Protein AF-A0A3M5FJR6-F1 (afdb_monomer)

Nearest PDB structures (foldseek):
  8gym-assembly1_j1  TM=4.434E-01  e=1.690E+00  Tetrahymena thermophila SB210
  8rst-assembly1_A-2  TM=2.146E-01  e=9.200E+00  Bacillus phage phi3T

InterPro domains:
  IPR036869 Chaperone J-domain superfamily [SSF46565] (1-47)

Secondary structure (DSSP, 8-state):
--HHHHHT-SSS--HHHHHHHHHHHHHHS-TTT-HHHHHHHHHHHHHHHHHHHHHTT------------------------HHHHHHHHHHHHHTT--TTTHHHHHHHHHHTT-HHHHHHHHHHHTTS--HHHHHHHHHHHHHHTTTSTT--TTS-HHHHHHHHHHHHHHHHHHHHHHHHTT-HHHHHHHHHHHHHHHTT-

Mean predicted aligned error: 18.18 Å

Organism: Pseudomonas savastanoi (NCBI:txid29438)

Solvent-accessible surface area (backbone atoms only — not comparable to full-atom values): 11898 Å² total; per-residue (Å²): 134,58,37,43,66,76,61,73,44,97,58,102,53,57,65,68,57,52,54,53,39,49,57,55,50,50,72,72,51,47,67,90,80,39,58,70,60,44,50,54,53,50,56,23,49,53,52,46,48,52,53,39,52,51,70,76,57,76,82,84,84,86,82,89,82,87,91,78,94,68,89,74,73,90,74,90,75,82,81,69,46,76,66,50,52,28,38,54,53,19,52,61,62,51,66,85,65,44,62,86,50,42,68,62,47,49,53,52,25,52,76,69,72,17,44,70,41,31,52,54,51,49,46,59,57,40,56,51,95,45,76,78,40,46,60,30,40,57,52,46,34,66,73,65,32,48,74,45,98,73,39,66,85,87,56,60,65,68,51,53,51,46,34,51,51,51,52,53,51,52,52,51,50,54,40,52,52,25,58,75,66,70,37,66,67,63,31,53,57,50,49,56,51,47,49,55,59,56,74,49,112

pLD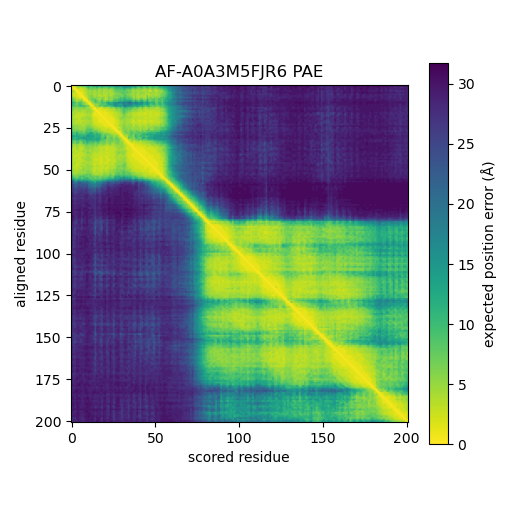DT: mean 74.25, std 13.52, range [34.38, 88.12]

Sequence (201 aa):
MNCWSILGLDAPSDIRSIKRRYAVLLKQNRPDEDPAGFQRLRDAYEQALSWAAETQEEPVEQQGPLLAPTPEMPSPAQSSSASDLQRRRADLLLEGVTAKNLDQRLEHARATQCEQAFEVGMLEYCQADAPDVCELTERAVELFQWLSAWQRIDLSLRATQTVLNNLSRNTEQKLAEALNSSNAESFSSLYTDWEVIRAKQ

Radius of gyration: 26.9 Å; Cα contacts (8 Å, |Δi|>4): 145; chains: 1; bounding box: 58×58×60 Å

Structure (mmCIF, N/CA/C/O backbone):
data_AF-A0A3M5FJR6-F1
#
_entry.id   AF-A0A3M5FJR6-F1
#
loop_
_atom_site.group_PDB
_atom_site.id
_atom_site.type_symbol
_atom_site.label_atom_id
_atom_site.label_alt_id
_atom_site.label_comp_id
_atom_site.label_asym_id
_atom_site.label_entity_id
_atom_site.label_seq_id
_atom_site.pdbx_PDB_ins_code
_atom_site.Cartn_x
_atom_site.Cartn_y
_atom_site.Cartn_z
_atom_site.occupancy
_atom_site.B_iso_or_equiv
_atom_site.auth_seq_id
_atom_site.auth_comp_id
_atom_site.auth_asym_id
_atom_site.auth_atom_id
_atom_site.pdbx_PDB_model_num
ATOM 1 N N . MET A 1 1 ? -36.503 20.639 14.942 1.00 54.19 1 MET A N 1
ATOM 2 C CA . MET A 1 1 ? -36.762 19.495 15.845 1.00 54.19 1 MET A CA 1
ATOM 3 C C . MET A 1 1 ? -35.517 19.309 16.686 1.00 54.19 1 MET A C 1
ATOM 5 O O . MET A 1 1 ? -34.451 19.215 16.097 1.00 54.19 1 MET A O 1
ATOM 9 N N . ASN A 1 2 ? -35.631 19.322 18.014 1.00 69.88 2 ASN A N 1
ATOM 10 C CA . ASN A 1 2 ? -34.469 19.162 18.890 1.00 69.88 2 ASN A CA 1
ATOM 11 C C . ASN A 1 2 ? -34.090 17.682 19.007 1.00 69.88 2 ASN A C 1
ATOM 13 O O . ASN A 1 2 ? -34.966 16.828 19.162 1.00 69.88 2 ASN A O 1
ATOM 17 N N . CYS A 1 3 ? -32.789 17.390 18.963 1.00 70.19 3 CYS A N 1
ATOM 18 C CA . CYS A 1 3 ? -32.213 16.053 19.138 1.00 70.19 3 CYS A CA 1
ATOM 19 C C . CYS A 1 3 ? -32.726 15.350 20.414 1.00 70.19 3 CYS A C 1
ATOM 21 O O . CYS A 1 3 ? -33.020 14.155 20.399 1.00 70.19 3 CYS A O 1
ATOM 23 N N . TRP A 1 4 ? -32.969 16.115 21.482 1.00 76.62 4 TRP A N 1
ATOM 24 C CA . TRP A 1 4 ? -33.555 15.645 22.741 1.00 76.62 4 TRP A CA 1
ATOM 25 C C . TRP A 1 4 ? -34.983 15.110 22.591 1.00 76.62 4 TRP A C 1
ATOM 27 O O . TRP A 1 4 ? -35.306 14.059 23.139 1.00 76.62 4 TRP A O 1
ATOM 37 N N . SER A 1 5 ? -35.821 15.769 21.786 1.00 77.88 5 SER A N 1
ATOM 38 C CA . SER A 1 5 ? -37.199 15.326 21.539 1.00 77.88 5 SER A CA 1
ATOM 39 C C . SER A 1 5 ? -37.244 14.018 20.746 1.00 77.88 5 SER A C 1
ATOM 41 O O . SER A 1 5 ? -38.115 13.191 20.993 1.00 77.88 5 SER A O 1
ATOM 43 N N . ILE A 1 6 ? -36.283 13.801 19.840 1.00 77.88 6 ILE A N 1
ATOM 44 C CA . ILE A 1 6 ? -36.162 12.560 19.053 1.00 77.88 6 ILE A CA 1
ATOM 45 C C . ILE A 1 6 ? -35.703 11.394 19.943 1.00 77.88 6 ILE A C 1
ATOM 47 O O . ILE A 1 6 ? -36.192 10.275 19.808 1.00 77.88 6 ILE A O 1
ATOM 51 N N . LEU A 1 7 ? -34.809 11.657 20.900 1.00 77.69 7 LEU A N 1
ATOM 52 C CA . LEU A 1 7 ? -34.342 10.669 21.880 1.00 77.69 7 LEU A CA 1
ATOM 53 C C . LEU A 1 7 ? -35.306 10.474 23.071 1.00 77.69 7 LEU A C 1
ATOM 55 O O . LEU A 1 7 ? -35.081 9.596 23.910 1.00 77.69 7 LEU A O 1
ATOM 59 N N . GLY A 1 8 ? -36.371 11.281 23.164 1.00 73.25 8 GLY A N 1
ATOM 60 C CA . GLY A 1 8 ? -37.322 11.274 24.279 1.00 73.25 8 GLY A CA 1
ATOM 61 C C . GLY A 1 8 ? -36.680 11.665 25.615 1.00 73.25 8 GLY A C 1
ATOM 62 O O . GLY A 1 8 ? -36.932 11.017 26.636 1.00 73.25 8 GLY A O 1
ATOM 63 N N . LEU A 1 9 ? -35.789 12.654 25.595 1.00 77.06 9 LEU A N 1
ATOM 64 C CA . LEU A 1 9 ? -35.079 13.201 26.753 1.00 77.06 9 LEU A CA 1
ATOM 65 C C . LEU A 1 9 ? -35.580 14.624 27.053 1.00 77.06 9 LEU A C 1
ATOM 67 O O . LEU A 1 9 ? -35.895 15.369 26.128 1.00 77.06 9 LEU A O 1
ATOM 71 N N . ASP A 1 10 ? -35.659 14.982 28.338 1.00 62.84 10 ASP A N 1
ATOM 72 C CA . ASP A 1 10 ? -36.346 16.202 28.817 1.00 62.84 10 ASP A CA 1
ATOM 73 C C . ASP A 1 10 ? -35.426 17.440 28.947 1.00 62.84 10 ASP A C 1
ATOM 75 O O . ASP A 1 10 ? -35.879 18.542 29.221 1.00 62.84 10 ASP A O 1
ATOM 79 N N . ALA A 1 11 ? -34.114 17.291 28.756 1.00 64.69 11 ALA A N 1
ATOM 80 C CA . ALA A 1 11 ? -33.114 18.355 28.936 1.00 64.69 11 ALA A CA 1
ATOM 81 C C . ALA A 1 11 ? -31.720 17.842 28.522 1.00 64.69 11 ALA A C 1
ATOM 83 O O . ALA A 1 11 ? -31.589 16.619 28.345 1.00 64.69 11 ALA A O 1
ATOM 84 N N . PRO A 1 12 ? -30.680 18.707 28.401 1.00 63.16 12 PRO A N 1
ATOM 85 C CA . PRO A 1 12 ? -29.298 18.255 28.233 1.00 63.16 12 PRO A CA 1
ATOM 86 C C . PRO A 1 12 ? -28.963 17.204 29.292 1.00 63.16 12 PRO A C 1
ATOM 88 O O . PRO A 1 12 ? -28.903 17.481 30.486 1.00 63.16 12 PRO A O 1
ATOM 91 N N . SER A 1 13 ? -28.852 15.961 28.836 1.00 68.25 13 SER A N 1
ATOM 92 C CA . SER A 1 13 ? -28.681 14.782 29.678 1.00 68.25 13 SER A CA 1
ATOM 93 C C . SER A 1 13 ? -27.292 14.202 29.455 1.00 68.25 13 SER A C 1
ATOM 95 O O . SER A 1 13 ? -26.792 14.217 28.333 1.00 68.25 13 SER A O 1
ATOM 97 N N . ASP A 1 14 ? -26.708 13.612 30.496 1.00 75.81 14 ASP A N 1
ATOM 98 C CA . ASP A 1 14 ? -25.381 12.999 30.419 1.00 75.81 14 ASP A CA 1
ATOM 99 C C . ASP A 1 14 ? -25.253 11.963 29.290 1.00 75.81 14 ASP A C 1
ATOM 101 O O . ASP A 1 14 ? -26.189 11.217 28.973 1.00 75.81 14 ASP A O 1
ATOM 105 N N . ILE A 1 15 ? -24.028 11.810 28.776 1.00 79.31 15 ILE A N 1
ATOM 106 C CA . ILE A 1 15 ? -23.634 10.841 27.736 1.00 79.31 15 ILE A CA 1
ATOM 107 C C . ILE A 1 15 ? -24.182 9.427 28.017 1.00 79.31 15 ILE A C 1
ATOM 109 O O . ILE A 1 15 ? -24.621 8.713 27.109 1.00 79.31 15 ILE A O 1
ATOM 113 N N . ARG A 1 16 ? -24.206 9.003 29.289 1.00 79.12 16 ARG A N 1
ATOM 114 C CA . ARG A 1 16 ? -24.744 7.691 29.695 1.00 79.12 16 ARG A CA 1
ATOM 115 C C . ARG A 1 16 ? -26.247 7.561 29.424 1.00 79.12 16 ARG A C 1
ATOM 117 O O . ARG A 1 16 ? -26.690 6.505 28.968 1.00 79.12 16 ARG A O 1
ATOM 124 N N . SER A 1 17 ? -27.016 8.615 29.678 1.00 81.56 17 SER A N 1
ATOM 125 C CA . SER A 1 17 ? -28.465 8.660 29.456 1.00 81.56 17 SER A CA 1
ATOM 126 C C . SER A 1 17 ? -28.79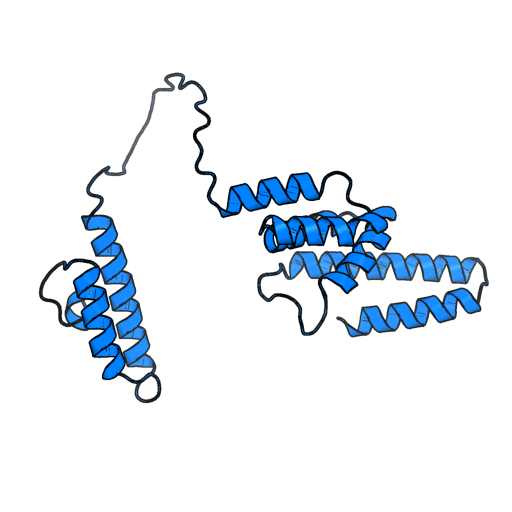7 8.642 27.964 1.00 81.56 17 SER A C 1
ATOM 128 O O . SER A 1 17 ? -29.683 7.892 27.546 1.00 81.56 17 SER A O 1
ATOM 130 N N . ILE A 1 18 ? -28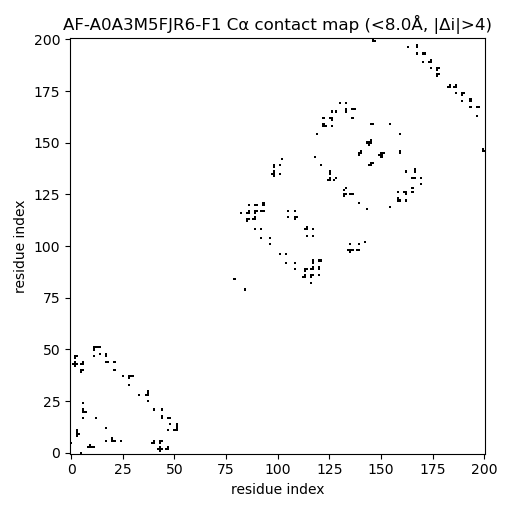.013 9.363 27.154 1.00 83.62 18 ILE A N 1
ATOM 131 C CA . ILE A 1 18 ? -28.116 9.374 25.686 1.00 83.62 18 ILE A CA 1
ATOM 132 C C . ILE A 1 18 ? -27.903 7.960 25.118 1.00 83.62 18 ILE A C 1
ATOM 134 O O . ILE A 1 18 ? -28.761 7.437 24.404 1.00 83.62 18 ILE A O 1
ATOM 138 N N . LYS A 1 19 ? -26.810 7.280 25.499 1.00 83.12 19 LYS A N 1
ATOM 139 C CA . LYS A 1 19 ? -26.508 5.906 25.041 1.00 83.12 19 LYS A CA 1
ATOM 140 C C . LYS A 1 19 ? -27.576 4.896 25.452 1.00 83.12 19 LYS A C 1
ATOM 142 O O . LYS A 1 19 ? -27.939 4.019 24.669 1.00 83.12 19 LYS A O 1
ATOM 147 N N . ARG A 1 20 ? -28.094 5.015 26.678 1.00 83.75 20 ARG A N 1
ATOM 148 C CA . ARG A 1 20 ? -29.139 4.122 27.189 1.00 83.75 20 ARG A CA 1
ATOM 149 C C . ARG A 1 20 ? -30.445 4.287 26.413 1.00 83.75 20 ARG A C 1
ATOM 151 O O . ARG A 1 20 ? -31.058 3.282 26.064 1.00 83.75 20 ARG A O 1
ATOM 158 N N . ARG A 1 21 ? -30.857 5.526 26.122 1.00 83.81 21 ARG A N 1
ATOM 159 C CA . ARG A 1 21 ? -32.055 5.802 25.315 1.00 83.81 21 ARG A CA 1
ATOM 160 C C . ARG A 1 21 ? -31.907 5.317 23.881 1.00 83.81 21 ARG A C 1
ATOM 162 O O . ARG A 1 21 ? -32.805 4.634 23.397 1.00 83.81 21 ARG A O 1
ATOM 169 N N . TYR A 1 22 ? -30.763 5.579 23.252 1.00 83.00 22 TYR A N 1
ATOM 170 C CA . TYR A 1 22 ? -30.474 5.110 21.899 1.00 83.00 22 TYR A CA 1
ATOM 171 C C . TYR A 1 22 ? -30.591 3.583 21.782 1.00 83.00 22 TYR A C 1
ATOM 173 O O . TYR A 1 22 ? -31.277 3.086 20.896 1.00 83.00 22 TYR A O 1
ATOM 181 N N . ALA A 1 23 ? -30.037 2.823 22.734 1.00 82.81 23 ALA A N 1
ATOM 182 C CA . ALA A 1 23 ? -30.144 1.361 22.736 1.00 82.81 23 ALA A CA 1
ATOM 183 C C . ALA A 1 23 ? -31.588 0.842 22.904 1.00 82.81 23 ALA A C 1
ATOM 185 O O . ALA A 1 23 ? -31.923 -0.225 22.392 1.00 82.81 23 ALA A O 1
ATOM 186 N N . VAL A 1 24 ? -32.447 1.573 23.623 1.00 81.75 24 VAL A N 1
ATOM 187 C CA . VAL A 1 24 ? -33.875 1.234 23.756 1.00 81.75 24 VAL A CA 1
ATOM 188 C C . VAL A 1 24 ? -34.622 1.528 22.454 1.00 81.75 24 VAL A C 1
ATOM 190 O O . VAL A 1 24 ? -35.385 0.682 21.994 1.00 81.75 24 VAL A O 1
ATOM 193 N N . LEU A 1 25 ? -34.360 2.681 21.835 1.00 77.69 25 LEU A N 1
ATOM 194 C CA . LEU A 1 25 ? -34.971 3.088 20.566 1.00 77.69 25 LEU A CA 1
ATOM 195 C C . LEU A 1 25 ? -34.525 2.201 19.399 1.00 77.69 25 LEU A C 1
ATOM 197 O O . LEU A 1 25 ? -35.346 1.869 18.554 1.00 77.69 25 LEU A O 1
ATOM 201 N N . LEU A 1 26 ? -33.276 1.730 19.400 1.00 79.56 26 LEU A N 1
ATOM 202 C CA . LEU A 1 26 ? -32.731 0.806 18.400 1.00 79.56 26 LEU A CA 1
ATOM 203 C C . LEU A 1 26 ? -33.339 -0.603 18.495 1.00 79.56 26 LEU A C 1
ATOM 205 O O . LEU A 1 26 ? -33.438 -1.309 17.498 1.00 79.56 26 LEU A O 1
ATOM 209 N N . LYS A 1 27 ? -33.794 -1.020 19.685 1.00 75.06 27 LYS A N 1
ATOM 210 C CA . LYS A 1 27 ? -34.560 -2.270 19.842 1.00 75.06 27 LYS A CA 1
ATOM 211 C C . LYS A 1 27 ? -35.988 -2.161 19.306 1.00 75.06 27 LYS A C 1
ATOM 213 O O . LYS A 1 27 ? -36.576 -3.189 18.989 1.00 75.06 27 LYS A O 1
ATOM 218 N N . GLN A 1 28 ? -36.537 -0.949 19.249 1.00 69.00 28 GLN A N 1
ATOM 219 C CA . GLN A 1 28 ? -37.887 -0.682 18.747 1.00 69.00 28 GLN A CA 1
ATOM 220 C C . GLN A 1 28 ? -37.893 -0.345 17.253 1.00 69.00 28 GLN A C 1
ATOM 222 O O . GLN A 1 28 ? -38.795 -0.771 16.549 1.00 69.00 28 GLN A O 1
ATOM 227 N N . ASN A 1 29 ? -36.881 0.374 16.764 1.00 61.41 29 ASN A N 1
ATOM 228 C CA . ASN A 1 29 ? -36.705 0.711 15.355 1.00 61.41 29 ASN A CA 1
ATOM 229 C C . ASN A 1 29 ? -35.653 -0.215 14.750 1.00 61.41 29 ASN A C 1
ATOM 231 O O . ASN A 1 29 ? -34.454 0.078 14.778 1.00 61.41 29 ASN A O 1
ATOM 235 N N . ARG A 1 30 ? -36.109 -1.357 14.224 1.00 63.81 30 ARG A N 1
ATOM 236 C CA . ARG A 1 30 ? -35.259 -2.227 13.412 1.00 63.81 30 ARG A CA 1
ATOM 237 C C . ARG A 1 30 ? -34.956 -1.525 12.080 1.00 63.81 30 ARG A C 1
ATOM 239 O O . ARG A 1 30 ? -35.882 -1.010 11.455 1.00 63.81 30 ARG A O 1
ATOM 246 N N . PRO A 1 31 ? -33.698 -1.541 11.609 1.00 60.06 31 PRO A N 1
ATOM 247 C CA . PRO A 1 31 ? -33.311 -0.906 10.347 1.00 60.06 31 PRO A CA 1
ATOM 248 C C . PRO A 1 31 ? -34.006 -1.511 9.111 1.00 60.06 31 PRO A C 1
ATOM 250 O O . PRO A 1 31 ? -33.986 -0.890 8.055 1.00 60.06 31 PRO A O 1
ATOM 253 N N . ASP A 1 32 ? -34.641 -2.682 9.249 1.00 61.12 32 ASP A N 1
ATOM 254 C CA . ASP A 1 32 ? -35.433 -3.336 8.199 1.00 61.12 32 ASP A CA 1
ATOM 255 C C . ASP A 1 32 ? -36.838 -2.731 7.999 1.00 61.12 32 ASP A C 1
ATOM 257 O O . ASP A 1 32 ? -37.416 -2.904 6.929 1.00 61.12 32 ASP A O 1
ATOM 261 N N . GLU A 1 33 ? -37.411 -2.046 8.999 1.00 65.56 33 GLU A N 1
ATOM 262 C CA . GLU A 1 33 ? -38.797 -1.541 8.931 1.00 65.56 33 GLU A CA 1
ATOM 263 C C . GLU A 1 33 ? -38.892 -0.059 8.533 1.00 65.56 33 GLU A C 1
ATOM 265 O O . GLU A 1 33 ? -39.811 0.314 7.807 1.00 65.56 33 GLU A O 1
ATOM 270 N N . ASP A 1 34 ? -37.946 0.786 8.961 1.00 69.81 34 ASP A N 1
ATOM 271 C CA . ASP A 1 34 ? -37.905 2.204 8.570 1.00 69.81 34 ASP A CA 1
ATOM 272 C C . ASP A 1 34 ? -36.461 2.747 8.499 1.00 69.81 34 ASP A C 1
ATOM 274 O O . ASP A 1 34 ? -35.923 3.276 9.483 1.00 69.81 34 ASP A O 1
ATOM 278 N N . PRO A 1 35 ? -35.816 2.663 7.320 1.00 72.12 35 PRO A N 1
ATOM 279 C CA . PRO A 1 35 ? -34.473 3.200 7.105 1.00 72.12 35 PRO A CA 1
ATOM 280 C C . PRO A 1 35 ? -34.382 4.716 7.340 1.00 72.12 35 PRO A C 1
ATOM 282 O O . PRO A 1 35 ? -33.363 5.215 7.823 1.00 72.12 35 PRO A O 1
ATOM 285 N N . ALA A 1 36 ? -35.447 5.465 7.030 1.00 76.50 36 ALA A N 1
ATOM 286 C CA . ALA A 1 36 ? -35.473 6.917 7.192 1.00 76.50 36 ALA A CA 1
ATOM 287 C C . ALA A 1 36 ? -35.634 7.317 8.668 1.00 76.50 36 ALA A C 1
ATOM 289 O O . ALA A 1 36 ? -35.021 8.287 9.122 1.00 76.50 36 ALA A O 1
ATOM 290 N N . GLY A 1 37 ? -36.424 6.559 9.432 1.00 73.56 37 GLY A N 1
ATOM 291 C CA . GLY A 1 37 ? -36.552 6.693 10.884 1.00 73.56 37 GLY A CA 1
ATOM 292 C C . GLY A 1 37 ? -35.246 6.393 11.621 1.00 73.56 37 GLY A C 1
ATOM 293 O O . GLY A 1 37 ? -34.850 7.153 12.509 1.00 73.56 37 GLY A O 1
ATOM 294 N N . PHE A 1 38 ? -34.523 5.351 11.197 1.00 77.12 38 PHE A N 1
ATOM 295 C CA . PHE A 1 38 ? -33.217 4.999 11.759 1.00 77.12 38 PHE A CA 1
ATOM 296 C C . PHE A 1 38 ? -32.165 6.095 11.536 1.00 77.12 38 PHE A C 1
ATOM 298 O O . PHE A 1 38 ? -31.445 6.450 12.471 1.00 77.12 38 PHE A O 1
ATOM 305 N N . GLN A 1 39 ? -32.111 6.683 10.334 1.00 78.25 39 GLN A N 1
ATOM 306 C CA . GLN A 1 39 ? -31.175 7.773 10.049 1.00 78.25 39 GLN A CA 1
ATOM 307 C C . GLN A 1 39 ? -31.434 8.987 10.951 1.00 78.25 39 GLN A C 1
ATOM 309 O O . GLN A 1 39 ? -30.508 9.492 11.579 1.00 78.25 39 GLN A O 1
ATOM 314 N N . ARG A 1 40 ? -32.700 9.395 11.121 1.00 82.19 40 ARG A N 1
ATOM 315 C CA . ARG A 1 40 ? -33.055 10.510 12.021 1.00 82.19 40 ARG A CA 1
ATOM 316 C C . ARG A 1 40 ? -32.679 10.234 13.477 1.00 82.19 40 ARG A C 1
ATOM 318 O O . ARG A 1 40 ? -32.271 11.151 14.188 1.00 82.19 40 ARG A O 1
ATOM 325 N N . LEU A 1 41 ? -32.827 8.988 13.931 1.00 82.69 41 LEU A N 1
ATOM 326 C CA . LEU A 1 41 ? -32.441 8.577 15.282 1.00 82.69 41 LEU A CA 1
ATOM 327 C C . LEU A 1 41 ? -30.922 8.664 15.480 1.00 82.69 41 LEU A C 1
ATOM 329 O O . LEU A 1 41 ? -30.462 9.113 16.532 1.00 82.69 41 LEU A O 1
ATOM 333 N N . ARG A 1 42 ? -30.154 8.247 14.471 1.00 82.62 42 ARG A N 1
ATOM 334 C CA . ARG A 1 42 ? -28.693 8.325 14.476 1.00 82.62 42 ARG A CA 1
ATOM 335 C C . ARG A 1 42 ? -28.204 9.772 14.473 1.00 82.62 42 ARG A C 1
ATOM 337 O O . ARG A 1 42 ? -27.394 10.122 15.326 1.00 82.62 42 ARG A O 1
ATOM 344 N N . ASP A 1 43 ? -28.756 10.615 13.605 1.00 83.19 43 ASP A N 1
ATOM 345 C CA . ASP A 1 43 ? -28.393 12.034 13.530 1.00 83.19 43 ASP A CA 1
ATOM 346 C C . ASP A 1 43 ? -28.673 12.749 14.866 1.00 83.19 43 ASP A C 1
ATOM 348 O O . ASP A 1 43 ? -27.856 13.527 15.358 1.00 83.19 43 ASP A O 1
ATOM 352 N N . ALA A 1 44 ? -29.806 12.443 15.510 1.00 84.69 44 ALA A N 1
ATOM 353 C CA . ALA A 1 44 ? -30.141 12.988 16.825 1.00 84.69 44 ALA A CA 1
ATOM 354 C C . ALA A 1 44 ? -29.197 12.497 17.936 1.00 84.69 44 ALA A C 1
ATOM 356 O O . ALA A 1 44 ? -28.872 13.259 18.847 1.00 84.69 44 ALA A O 1
ATOM 357 N N . TYR A 1 45 ? -28.753 11.239 17.873 1.00 83.06 45 TYR A N 1
ATOM 358 C CA . TYR A 1 45 ? -27.784 10.670 18.810 1.00 83.06 45 TYR A CA 1
ATOM 359 C C . TYR A 1 45 ? -26.415 11.351 18.704 1.00 83.06 45 TYR A C 1
ATOM 361 O O . TYR A 1 45 ? -25.841 11.724 19.727 1.00 83.06 45 TYR A O 1
ATOM 369 N N . GLU A 1 46 ? -25.921 11.550 17.481 1.00 85.25 46 GLU A N 1
ATOM 370 C CA . GLU A 1 46 ? -24.641 12.217 17.225 1.00 85.25 46 GLU A CA 1
ATOM 371 C C . GLU A 1 46 ? -24.677 13.683 17.686 1.00 85.25 46 GLU A C 1
ATOM 373 O O . GLU A 1 46 ? -23.775 14.122 18.399 1.00 85.25 46 GLU A O 1
ATOM 378 N N . GLN A 1 47 ? -25.769 14.405 17.407 1.00 83.12 47 GLN A N 1
ATOM 379 C CA . GLN A 1 47 ? -25.969 15.767 17.916 1.00 83.12 47 GLN A CA 1
ATOM 380 C C . GLN A 1 47 ? -26.043 15.815 19.449 1.00 83.12 47 GLN A C 1
ATOM 382 O O . GLN A 1 47 ? -25.453 16.686 20.073 1.00 83.12 47 GLN A O 1
ATOM 387 N N . ALA A 1 48 ? -26.743 14.885 20.101 1.00 84.06 48 ALA A N 1
ATOM 388 C CA . ALA A 1 48 ? -26.810 14.882 21.563 1.00 84.06 48 ALA A CA 1
ATOM 389 C C . ALA A 1 48 ? -25.436 14.609 22.205 1.00 84.06 48 ALA A C 1
ATOM 391 O O . ALA A 1 48 ? -25.126 15.175 23.253 1.00 84.06 48 ALA A O 1
ATOM 392 N N . LEU A 1 49 ? -24.601 13.770 21.578 1.00 82.69 49 LEU A N 1
ATOM 393 C CA . LEU A 1 49 ? -23.229 13.533 22.030 1.00 82.69 49 LEU A CA 1
ATOM 394 C C . LEU A 1 49 ? -22.339 14.765 21.883 1.00 82.69 49 LEU A C 1
ATOM 396 O O . LEU A 1 49 ? -21.571 15.035 22.803 1.00 82.69 49 LEU A O 1
ATOM 400 N N . SER A 1 50 ? -22.441 15.499 20.770 1.00 79.69 50 SER A N 1
ATOM 401 C CA . SER A 1 50 ? -21.639 16.711 20.572 1.00 79.69 50 SER A CA 1
ATOM 402 C C . SER A 1 50 ? -21.985 17.770 21.617 1.00 79.69 50 SER A C 1
ATOM 404 O O . SER A 1 50 ? -21.094 18.288 22.277 1.00 79.69 50 SER A O 1
ATOM 406 N N . TRP A 1 51 ? -23.278 17.993 21.865 1.00 78.50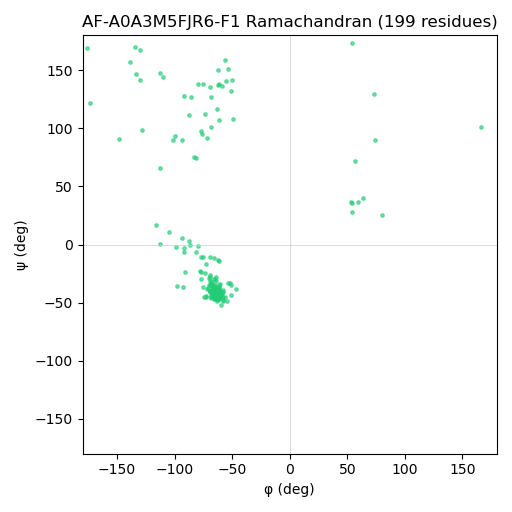 51 TRP A N 1
ATOM 407 C CA . TRP A 1 51 ? -23.748 18.923 22.894 1.00 78.50 51 TRP A CA 1
ATOM 408 C C . TRP A 1 51 ? -23.315 18.510 24.303 1.00 78.50 51 TRP A C 1
ATOM 410 O O . TRP A 1 51 ? -22.931 19.356 25.107 1.00 78.50 51 TRP A O 1
ATOM 420 N N . ALA A 1 52 ? -23.365 17.213 24.622 1.00 77.06 52 ALA A N 1
ATOM 421 C CA . ALA A 1 52 ? -22.921 16.715 25.920 1.00 77.06 52 ALA A CA 1
ATOM 422 C C . ALA A 1 52 ? -21.398 16.831 26.106 1.00 77.06 52 ALA A C 1
ATOM 424 O O . ALA A 1 52 ? -20.958 17.040 27.231 1.00 77.06 52 ALA A O 1
ATOM 425 N N . ALA A 1 53 ? -20.607 16.706 25.034 1.00 73.19 53 ALA A N 1
ATOM 426 C CA . ALA A 1 53 ? -19.166 16.949 25.067 1.00 73.19 53 ALA A CA 1
ATOM 427 C C . ALA A 1 53 ? -18.858 18.438 25.294 1.00 73.19 53 ALA A C 1
ATOM 429 O O . ALA A 1 53 ? -18.083 18.765 26.182 1.00 73.19 53 ALA A O 1
ATOM 430 N N . GLU A 1 54 ? -19.552 19.324 24.580 1.00 69.38 54 GLU A N 1
ATOM 431 C CA . GLU A 1 54 ? -19.386 20.781 24.674 1.00 69.38 54 GLU A CA 1
ATOM 432 C C . GLU A 1 54 ? -19.824 21.324 26.050 1.00 69.38 54 GLU A C 1
ATOM 434 O O . GLU A 1 54 ? -19.122 22.114 26.670 1.00 69.38 54 GLU A O 1
ATOM 439 N N . THR A 1 55 ? -20.909 20.786 26.623 1.00 65.44 55 THR A N 1
ATOM 440 C CA . THR A 1 55 ? -21.370 21.136 27.985 1.00 65.44 55 THR A CA 1
ATOM 441 C C . THR A 1 55 ? -20.419 20.630 29.083 1.00 65.44 55 THR A C 1
ATOM 443 O O . THR A 1 55 ? -20.377 21.194 30.176 1.00 65.44 55 THR A O 1
ATOM 446 N N . GLN A 1 56 ? -19.660 19.555 28.832 1.00 57.03 56 GLN A N 1
ATOM 447 C CA . GLN A 1 56 ? -18.594 19.113 29.742 1.00 57.03 56 GLN A CA 1
ATOM 448 C C . GLN A 1 56 ? -17.330 19.993 29.618 1.00 57.03 56 GLN A C 1
ATOM 450 O O . GLN A 1 56 ? -16.448 19.870 30.467 1.00 57.03 56 GLN A O 1
ATOM 455 N N . GLU A 1 57 ? -17.247 20.868 28.604 1.00 49.22 57 GLU A N 1
ATOM 456 C CA . GLU A 1 57 ? -16.054 21.651 28.239 1.00 49.22 57 GLU A CA 1
ATOM 457 C C . GLU A 1 57 ? -16.154 23.183 28.438 1.00 49.22 57 GLU A C 1
ATOM 459 O O . GLU A 1 57 ? -15.174 23.879 28.187 1.00 49.22 57 GLU A O 1
ATOM 464 N N . GLU A 1 58 ? -17.253 23.758 28.929 1.00 43.56 58 GLU A N 1
ATOM 465 C CA . GLU A 1 58 ? -17.382 25.229 29.066 1.00 43.56 58 GLU A CA 1
ATOM 466 C C . GLU A 1 58 ? -16.255 25.904 29.907 1.00 43.56 58 GLU A C 1
ATOM 468 O O . GLU A 1 58 ? -15.980 25.440 31.021 1.00 43.56 58 GLU A O 1
ATOM 473 N N . PRO A 1 59 ? -15.723 27.102 29.544 1.00 43.09 59 PRO A N 1
ATOM 474 C CA . PRO A 1 59 ? -15.589 27.715 28.213 1.00 43.09 59 PRO A CA 1
ATOM 475 C C . PRO A 1 59 ? -14.182 28.326 27.945 1.00 43.09 59 PRO A C 1
ATOM 477 O O . PRO A 1 59 ? -13.573 28.948 28.818 1.00 43.09 59 PRO A O 1
ATOM 480 N N . VAL A 1 60 ? -13.698 28.298 26.696 1.00 37.81 60 VAL A N 1
ATOM 481 C CA . VAL A 1 60 ? -12.851 29.391 26.166 1.00 37.81 60 VAL A CA 1
ATOM 482 C C . VAL A 1 60 ? -13.453 29.850 24.846 1.00 37.81 60 VAL A C 1
ATOM 484 O O . VAL A 1 60 ? -13.261 29.240 23.795 1.00 37.81 60 VAL A O 1
ATOM 487 N N . GLU A 1 61 ? -14.215 30.938 24.945 1.00 39.12 61 GLU A N 1
ATOM 488 C CA . GLU A 1 61 ? -14.780 31.691 23.832 1.00 39.12 61 GLU A CA 1
ATOM 489 C C . GLU A 1 61 ? -13.717 32.049 22.786 1.00 39.12 61 GLU A C 1
ATOM 491 O O . GLU A 1 61 ? -12.652 32.600 23.070 1.00 39.12 61 GLU A O 1
ATOM 496 N N . GLN A 1 62 ? -14.066 31.790 21.534 1.00 44.38 62 GLN A N 1
ATOM 497 C CA . GLN A 1 62 ? -13.429 32.361 20.361 1.00 44.38 62 GLN A CA 1
ATOM 498 C C . GLN A 1 62 ? -14.090 33.719 20.069 1.00 44.38 62 GLN A C 1
ATOM 500 O O . GLN A 1 62 ? -15.307 33.740 19.911 1.00 44.38 62 GLN A O 1
ATOM 505 N N . GLN A 1 63 ? -13.309 34.812 19.940 1.00 36.19 63 GLN A N 1
ATOM 506 C CA . GLN A 1 63 ? -13.325 35.773 18.801 1.00 36.19 63 GLN A CA 1
ATOM 507 C C . GLN A 1 63 ? -12.568 37.115 19.054 1.00 36.19 63 GLN A C 1
ATOM 509 O O . GLN A 1 63 ? -13.130 38.042 19.616 1.00 36.19 63 GLN A O 1
ATOM 514 N N . GLY A 1 64 ? -11.330 37.207 18.514 1.00 35.91 64 GLY A N 1
ATOM 515 C CA . GLY A 1 64 ? -10.620 38.345 17.845 1.00 35.91 64 GLY A CA 1
ATOM 516 C C . GLY A 1 64 ? -10.451 39.741 18.505 1.00 35.91 64 GLY A C 1
ATOM 517 O O . GLY A 1 64 ? -11.104 40.038 19.494 1.00 35.91 64 GLY A O 1
ATOM 518 N N . PRO A 1 65 ? -9.681 40.700 17.919 1.00 53.62 65 PRO A N 1
ATOM 519 C CA . PRO A 1 65 ? -8.529 40.636 16.998 1.00 53.62 65 PRO A CA 1
ATOM 520 C C . PRO A 1 65 ? -7.297 41.497 17.441 1.00 53.62 65 PRO A C 1
ATOM 522 O O . PRO A 1 65 ? -7.418 42.431 18.222 1.00 53.62 65 PRO A O 1
ATOM 525 N N . LEU A 1 66 ? -6.145 41.263 16.786 1.00 37.88 66 LEU A N 1
ATOM 526 C CA . LEU A 1 66 ? -4.957 42.142 16.641 1.00 37.88 66 LEU A CA 1
ATOM 527 C C . LEU A 1 66 ? -3.988 42.385 17.830 1.00 37.88 66 LEU A C 1
ATOM 529 O O . LEU A 1 66 ? -4.338 42.906 18.878 1.00 37.88 66 LEU A O 1
ATOM 533 N N . LEU A 1 67 ? -2.701 42.190 17.490 1.00 44.44 67 LEU A N 1
ATOM 534 C CA . LEU A 1 67 ? -1.502 42.894 17.981 1.00 44.44 67 LEU A CA 1
ATOM 535 C C . LEU A 1 67 ? -0.997 42.592 19.404 1.00 44.44 67 LEU A C 1
ATOM 537 O O . LEU A 1 67 ? -1.245 43.347 20.334 1.00 44.44 67 LEU A O 1
ATOM 541 N N . ALA A 1 68 ? -0.109 41.596 19.509 1.00 37.16 68 ALA A N 1
ATOM 542 C CA . ALA A 1 68 ? 1.262 41.786 20.012 1.00 37.16 68 ALA A CA 1
ATOM 543 C C . ALA A 1 68 ? 2.074 40.481 19.854 1.00 37.16 68 ALA A C 1
ATOM 545 O O . ALA A 1 68 ? 1.683 39.459 20.417 1.00 37.16 68 ALA A O 1
ATOM 546 N N . PRO A 1 69 ? 3.210 40.475 19.129 1.00 50.91 69 PRO A N 1
ATOM 547 C CA . PRO A 1 69 ? 4.127 39.347 19.151 1.00 50.91 69 PRO A CA 1
ATOM 548 C C . PRO A 1 69 ? 4.921 39.418 20.457 1.00 50.91 69 PRO A C 1
ATOM 550 O O . PRO A 1 69 ? 5.889 40.168 20.571 1.00 50.91 69 PRO A O 1
ATOM 553 N N . THR A 1 70 ? 4.492 38.658 21.458 1.00 36.22 70 THR A N 1
ATOM 554 C CA . THR A 1 70 ? 5.343 38.368 22.616 1.00 36.22 70 THR A CA 1
ATOM 555 C C . THR A 1 70 ? 6.068 37.060 22.294 1.00 36.22 70 THR A C 1
ATOM 557 O O . THR A 1 70 ? 5.408 36.120 21.850 1.00 36.22 70 THR A O 1
ATOM 560 N N . PRO A 1 71 ? 7.407 37.001 22.396 1.00 52.97 71 PRO A N 1
ATOM 561 C CA . PRO A 1 71 ? 8.198 35.887 21.889 1.00 52.97 71 PRO A CA 1
ATOM 562 C C . PRO A 1 71 ? 7.982 34.658 22.771 1.00 52.97 71 PRO A C 1
ATOM 564 O O . PRO A 1 71 ? 8.657 34.460 23.781 1.00 52.97 71 PRO A O 1
ATOM 567 N N . GLU A 1 72 ? 7.008 33.840 22.388 1.00 36.41 72 GLU A N 1
ATOM 568 C CA . GLU A 1 72 ? 6.794 32.535 22.983 1.00 36.41 72 GLU A CA 1
ATOM 569 C C . GLU A 1 72 ? 7.894 31.602 22.472 1.00 36.41 72 GLU A C 1
ATOM 571 O O . GLU A 1 72 ? 8.022 31.316 21.279 1.00 36.41 72 GLU A O 1
ATOM 576 N N . MET A 1 73 ? 8.762 31.208 23.399 1.00 35.22 73 MET A N 1
ATOM 577 C CA . MET A 1 73 ? 9.758 30.167 23.198 1.00 35.22 73 MET A CA 1
ATOM 578 C C . MET A 1 73 ? 9.083 28.919 22.605 1.00 35.22 73 MET A C 1
ATOM 580 O O . MET A 1 73 ? 7.982 28.572 23.037 1.00 35.22 73 MET A O 1
ATOM 584 N N . PRO A 1 74 ? 9.723 28.205 21.665 1.00 45.28 74 PRO A N 1
ATOM 585 C CA . PRO A 1 74 ? 9.145 27.001 21.092 1.00 45.28 74 PRO A CA 1
ATOM 586 C C . PRO A 1 74 ? 9.101 25.916 22.172 1.00 45.28 74 PRO A C 1
ATOM 588 O O . PRO A 1 74 ? 10.116 25.295 22.480 1.00 45.28 74 PRO A O 1
ATOM 591 N N . SER A 1 75 ? 7.927 25.703 22.765 1.00 34.38 75 SER A N 1
ATOM 592 C CA . SER A 1 75 ? 7.642 24.522 23.574 1.00 34.38 75 SER A CA 1
ATOM 593 C C . SER A 1 75 ? 7.145 23.414 22.640 1.00 34.38 75 SER A C 1
ATOM 595 O O . SER A 1 75 ? 6.060 23.539 22.068 1.00 34.38 75 SER A O 1
ATOM 597 N N . PRO A 1 76 ? 7.913 22.331 22.426 1.00 47.84 76 PRO A N 1
ATOM 598 C CA . PRO A 1 76 ? 7.483 21.206 21.614 1.00 47.84 76 PRO A CA 1
ATOM 599 C C . PRO A 1 76 ? 6.626 20.269 22.478 1.00 47.84 76 PRO A C 1
ATOM 601 O O . PRO A 1 76 ? 7.087 19.215 22.903 1.00 47.84 76 PRO A O 1
ATOM 604 N N . ALA A 1 77 ? 5.380 20.649 22.759 1.00 39.22 77 ALA A N 1
ATOM 605 C CA . ALA A 1 77 ? 4.368 19.744 23.307 1.00 39.22 77 ALA A CA 1
ATOM 606 C C . ALA A 1 77 ? 3.474 19.289 22.139 1.00 39.22 77 ALA A C 1
ATOM 608 O O . ALA A 1 77 ? 2.646 20.035 21.637 1.00 39.22 77 ALA A O 1
ATOM 609 N N . GLN A 1 78 ? 3.769 18.158 21.499 1.00 51.56 78 GLN A N 1
ATOM 610 C CA . GLN A 1 78 ? 3.264 16.847 21.921 1.00 51.56 78 GLN A CA 1
ATOM 611 C C . GLN A 1 78 ? 1.734 16.782 21.986 1.00 51.56 78 GLN A C 1
ATOM 613 O O . GLN A 1 78 ? 1.135 16.615 23.039 1.00 51.56 78 GLN A O 1
ATOM 618 N N . SER A 1 79 ? 1.111 16.784 20.816 1.00 42.72 79 SER A N 1
ATOM 619 C CA . SER A 1 79 ? -0.048 15.929 20.553 1.00 42.72 79 SER A CA 1
ATOM 620 C C . SER A 1 79 ? 0.380 14.889 19.519 1.00 42.72 79 SER A C 1
ATOM 622 O O . SER A 1 79 ? -0.039 14.898 18.372 1.00 42.72 79 SER A O 1
ATOM 624 N N . SER A 1 80 ? 1.312 14.012 19.908 1.00 49.31 80 SER A N 1
ATOM 625 C CA . SER A 1 80 ? 1.558 12.784 19.153 1.00 49.31 80 SER A CA 1
ATOM 626 C C . SER A 1 80 ? 0.413 11.841 19.487 1.00 49.31 80 SER A C 1
ATOM 628 O O . SER A 1 80 ? 0.439 11.174 20.521 1.00 49.31 80 SER A O 1
ATOM 630 N N . SER A 1 81 ? -0.624 11.832 18.652 1.00 64.25 81 SER A N 1
ATOM 631 C CA . SER A 1 81 ? -1.646 10.796 18.736 1.00 64.25 81 SER A CA 1
ATOM 632 C C . SER A 1 81 ? -0.975 9.420 18.603 1.00 64.25 81 SER A C 1
ATOM 634 O O . SER A 1 81 ? 0.141 9.301 18.084 1.00 64.25 81 SER A O 1
ATOM 636 N N . ALA A 1 82 ? -1.626 8.353 19.074 1.00 66.06 82 ALA A N 1
ATOM 637 C CA . ALA A 1 82 ? -1.102 6.993 18.899 1.00 66.06 82 ALA A CA 1
ATOM 638 C C . ALA A 1 82 ? -0.749 6.700 17.422 1.00 66.06 82 ALA A C 1
ATOM 640 O O . ALA A 1 82 ? 0.261 6.050 17.146 1.00 66.06 82 ALA A O 1
ATOM 641 N N . SER A 1 83 ? -1.515 7.283 16.494 1.00 70.56 83 SER A N 1
ATOM 642 C CA . SER A 1 83 ? -1.291 7.245 15.048 1.00 70.56 83 SER A CA 1
ATOM 643 C C . SER A 1 83 ? -0.003 7.957 14.614 1.00 70.56 83 SER A C 1
ATOM 645 O O . SER A 1 83 ? 0.732 7.432 13.781 1.00 70.56 83 SER A O 1
ATOM 647 N N . ASP A 1 84 ? 0.335 9.109 15.204 1.00 78.88 84 ASP A N 1
ATOM 648 C CA . ASP A 1 84 ? 1.584 9.829 14.898 1.00 78.88 84 ASP A CA 1
ATOM 649 C C . ASP A 1 84 ? 2.818 9.058 15.371 1.00 78.88 84 ASP A C 1
ATOM 651 O O . ASP A 1 84 ? 3.851 9.036 14.698 1.00 78.88 84 ASP A O 1
ATOM 655 N N . LEU A 1 85 ? 2.718 8.389 16.524 1.00 79.62 85 LEU A N 1
ATOM 656 C CA . LEU A 1 85 ? 3.794 7.542 17.029 1.00 79.62 85 LEU A CA 1
ATOM 657 C C . LEU A 1 85 ? 4.006 6.316 16.131 1.00 79.62 85 LEU A C 1
ATOM 659 O O . LEU A 1 85 ? 5.148 5.944 15.863 1.00 79.62 85 LEU A O 1
ATOM 663 N N . GLN A 1 86 ? 2.921 5.704 15.647 1.00 82.00 86 GLN A N 1
ATOM 664 C CA . GLN A 1 86 ? 2.986 4.612 14.673 1.00 82.00 86 GLN A CA 1
ATOM 665 C C . GLN A 1 86 ? 3.610 5.070 13.352 1.00 82.00 86 GLN A C 1
ATOM 667 O O . GLN A 1 86 ? 4.433 4.342 12.803 1.00 82.00 86 GLN A O 1
ATOM 672 N N . ARG A 1 87 ? 3.286 6.283 12.885 1.00 82.25 87 ARG A N 1
ATOM 673 C CA . ARG A 1 87 ? 3.859 6.863 11.663 1.00 82.25 87 ARG A CA 1
ATOM 674 C C . ARG A 1 87 ? 5.365 7.079 11.784 1.00 82.25 87 ARG A C 1
ATOM 676 O O . ARG A 1 87 ? 6.114 6.555 10.976 1.00 82.25 87 ARG A O 1
ATOM 683 N N . ARG A 1 88 ? 5.827 7.687 12.879 1.00 83.38 88 ARG A N 1
ATOM 684 C CA . ARG A 1 88 ? 7.270 7.864 13.136 1.00 83.38 88 ARG A CA 1
ATOM 685 C C . ARG A 1 88 ? 8.030 6.542 13.244 1.00 83.38 88 ARG A C 1
ATOM 687 O O . ARG A 1 88 ? 9.169 6.443 12.802 1.00 83.38 88 ARG A O 1
ATOM 694 N N . ARG A 1 89 ? 7.424 5.519 13.857 1.00 84.81 89 ARG A N 1
ATOM 695 C CA . ARG A 1 89 ? 8.022 4.174 13.922 1.00 84.81 89 ARG A CA 1
ATOM 696 C C . ARG A 1 89 ? 8.120 3.541 12.538 1.00 84.81 89 ARG A C 1
ATOM 698 O O . ARG A 1 89 ? 9.136 2.922 12.242 1.00 84.81 89 ARG A O 1
ATOM 705 N N . ALA A 1 90 ? 7.087 3.706 11.715 1.00 84.75 90 ALA A N 1
ATOM 706 C CA . ALA A 1 90 ? 7.110 3.274 10.328 1.00 84.75 90 ALA A CA 1
ATOM 707 C C . ALA A 1 90 ? 8.216 3.985 9.538 1.00 84.75 90 ALA A C 1
ATOM 709 O O . ALA A 1 90 ? 8.978 3.297 8.873 1.00 84.75 90 ALA A O 1
ATOM 710 N N . ASP A 1 91 ? 8.383 5.301 9.689 1.00 84.06 91 ASP A N 1
ATOM 711 C CA . ASP A 1 91 ? 9.440 6.066 9.009 1.00 84.06 91 ASP A CA 1
ATOM 712 C C . ASP A 1 91 ? 10.844 5.526 9.335 1.00 84.06 91 ASP A C 1
ATOM 714 O O . ASP A 1 91 ? 11.635 5.257 8.434 1.00 84.06 91 ASP A O 1
ATOM 718 N N . LEU A 1 92 ? 11.127 5.241 10.612 1.00 85.56 92 LEU A N 1
ATOM 719 C CA . LEU A 1 92 ? 12.389 4.606 11.025 1.00 85.56 92 LEU A CA 1
ATOM 720 C C . LEU A 1 92 ? 12.571 3.211 10.408 1.00 85.56 92 LEU A C 1
ATOM 722 O O . LEU A 1 92 ? 13.677 2.811 10.048 1.00 85.56 92 LEU A O 1
ATOM 726 N N . LEU A 1 93 ? 11.479 2.454 10.272 1.00 83.12 93 LEU A N 1
ATOM 727 C CA . LEU A 1 93 ? 11.492 1.158 9.599 1.00 83.12 93 LEU A CA 1
ATOM 728 C C . LEU A 1 93 ? 11.562 1.275 8.078 1.00 83.12 93 LEU A C 1
ATOM 730 O O . LEU A 1 93 ? 11.830 0.263 7.441 1.00 83.12 93 LEU A O 1
ATOM 734 N N . LEU A 1 94 ? 11.388 2.450 7.485 1.00 81.62 94 LEU A N 1
ATOM 735 C CA . LEU A 1 94 ? 11.572 2.677 6.052 1.00 81.62 94 LEU A CA 1
ATOM 736 C C . LEU A 1 94 ? 13.011 3.097 5.717 1.00 81.62 94 LEU A C 1
ATOM 738 O O . LEU A 1 94 ? 13.486 2.827 4.614 1.00 81.62 94 LEU A O 1
ATOM 742 N N . GLU A 1 95 ? 13.756 3.657 6.675 1.00 81.38 95 GLU A N 1
ATOM 743 C CA . GLU A 1 95 ? 15.158 4.050 6.485 1.00 81.38 95 GLU A CA 1
ATOM 744 C C . GLU A 1 95 ? 16.057 2.846 6.148 1.00 81.38 95 GLU A C 1
ATOM 746 O O . GLU A 1 95 ? 16.358 2.001 6.994 1.00 81.38 95 GLU A O 1
ATOM 751 N N . GLY A 1 96 ? 16.498 2.742 4.890 1.00 76.06 96 GLY A N 1
ATOM 752 C CA . GLY A 1 96 ? 17.343 1.642 4.404 1.00 76.06 96 GLY A CA 1
ATOM 753 C C . GLY A 1 96 ? 16.580 0.352 4.080 1.00 76.06 96 GLY A C 1
ATOM 754 O O . GLY A 1 96 ? 17.143 -0.746 4.177 1.00 76.06 96 GLY A O 1
ATOM 755 N N . VAL A 1 97 ? 15.287 0.454 3.763 1.00 81.56 97 VAL A N 1
ATOM 756 C CA . VAL A 1 97 ? 14.524 -0.656 3.184 1.00 81.56 97 VAL A CA 1
ATOM 757 C C . VAL A 1 97 ? 15.165 -1.111 1.872 1.00 81.56 97 VAL A C 1
ATOM 759 O O . VAL A 1 97 ? 15.564 -0.309 1.036 1.00 81.56 97 VAL A O 1
ATOM 762 N N . THR A 1 98 ? 15.254 -2.427 1.702 1.00 81.19 98 THR A N 1
ATOM 763 C CA . THR A 1 98 ? 15.690 -3.085 0.465 1.00 81.19 98 THR A CA 1
ATOM 764 C C . THR A 1 98 ? 14.800 -4.296 0.217 1.00 81.19 98 THR A C 1
ATOM 766 O O . THR A 1 98 ? 14.234 -4.842 1.169 1.00 81.19 98 THR A O 1
ATOM 769 N N . ALA A 1 99 ? 14.706 -4.754 -1.035 1.00 78.06 99 ALA A N 1
ATOM 770 C CA . ALA A 1 99 ? 13.854 -5.885 -1.416 1.00 78.06 99 ALA A CA 1
ATOM 771 C C . ALA A 1 99 ? 14.114 -7.155 -0.578 1.00 78.06 99 ALA A C 1
ATOM 773 O O . ALA A 1 99 ? 13.185 -7.889 -0.260 1.00 78.06 99 ALA A O 1
ATOM 774 N N . LYS A 1 100 ? 15.365 -7.378 -0.146 1.00 81.31 100 LYS A N 1
ATOM 775 C CA . LYS A 1 100 ? 15.768 -8.548 0.659 1.00 81.31 100 LYS A CA 1
ATOM 776 C C . LYS A 1 100 ? 15.379 -8.462 2.134 1.00 81.31 100 LYS A C 1
ATOM 778 O O . LYS A 1 100 ? 15.175 -9.491 2.766 1.00 81.31 100 LYS A O 1
ATOM 783 N N . ASN A 1 101 ? 15.298 -7.254 2.687 1.00 85.12 101 ASN A N 1
ATOM 784 C CA . ASN A 1 101 ? 15.011 -7.044 4.109 1.00 85.12 101 ASN A CA 1
ATOM 785 C C . ASN A 1 101 ? 13.534 -6.715 4.364 1.00 85.12 101 ASN A C 1
ATOM 787 O O . ASN A 1 101 ? 13.141 -6.532 5.515 1.00 85.12 101 ASN A O 1
ATOM 791 N N . LEU A 1 102 ? 12.722 -6.617 3.308 1.00 83.19 102 LEU A N 1
ATOM 792 C CA . LEU A 1 102 ? 11.327 -6.192 3.381 1.00 83.19 102 LEU A CA 1
ATOM 793 C C . LEU A 1 102 ? 10.482 -7.120 4.266 1.00 83.19 102 LEU A C 1
ATOM 795 O O . LEU A 1 102 ? 9.768 -6.633 5.139 1.00 83.19 102 LEU A O 1
ATOM 799 N N . ASP A 1 103 ? 10.635 -8.436 4.105 1.00 84.62 103 ASP A N 1
ATOM 800 C CA . ASP A 1 103 ? 9.945 -9.452 4.910 1.00 84.62 103 ASP A CA 1
ATOM 801 C C . ASP A 1 103 ? 10.243 -9.284 6.413 1.00 84.62 103 ASP A C 1
ATOM 803 O O . ASP A 1 103 ? 9.336 -9.180 7.240 1.00 84.62 103 ASP A O 1
ATOM 807 N N . GLN A 1 104 ? 11.526 -9.143 6.764 1.00 85.81 104 GLN A N 1
ATOM 808 C CA . GLN A 1 104 ? 11.967 -8.965 8.150 1.00 85.81 104 GLN A CA 1
ATOM 809 C C . GLN A 1 104 ? 11.460 -7.645 8.754 1.00 85.81 104 GLN A C 1
ATOM 811 O O . GLN A 1 104 ? 11.085 -7.588 9.929 1.00 85.81 104 GLN A O 1
ATOM 816 N N . ARG A 1 105 ? 11.429 -6.563 7.965 1.00 86.31 105 ARG A N 1
ATOM 817 C CA . ARG A 1 105 ? 10.896 -5.273 8.429 1.00 86.31 105 ARG A CA 1
ATOM 818 C C . ARG A 1 105 ? 9.385 -5.309 8.611 1.00 86.31 105 ARG A C 1
ATOM 820 O O . ARG A 1 105 ? 8.893 -4.712 9.566 1.00 86.31 105 ARG A O 1
ATOM 827 N N . LEU A 1 106 ? 8.664 -6.042 7.766 1.00 85.06 106 LEU A N 1
ATOM 828 C CA . LEU A 1 106 ? 7.228 -6.250 7.921 1.00 85.06 106 LEU A CA 1
ATOM 829 C C . LEU A 1 106 ? 6.911 -7.033 9.201 1.00 85.06 106 LEU A C 1
ATOM 831 O O . LEU A 1 106 ? 6.031 -6.635 9.964 1.00 85.06 106 LEU A O 1
ATOM 835 N N . GLU A 1 107 ? 7.662 -8.095 9.498 1.00 86.00 107 GLU A N 1
ATOM 836 C CA . GLU A 1 107 ? 7.542 -8.816 10.772 1.00 86.00 107 GLU A CA 1
ATOM 837 C C . GLU A 1 107 ? 7.806 -7.901 11.975 1.00 86.00 107 GLU A C 1
ATOM 839 O O . GLU A 1 107 ? 7.056 -7.915 12.956 1.00 86.00 107 GLU A O 1
ATOM 844 N N . HIS A 1 108 ? 8.818 -7.038 11.885 1.00 86.38 108 HIS A N 1
ATOM 845 C CA . HIS A 1 108 ? 9.104 -6.060 12.931 1.00 86.38 108 HIS A CA 1
ATOM 846 C C . HIS A 1 108 ? 7.992 -4.999 13.069 1.00 86.38 108 HIS A C 1
ATOM 848 O O . HIS A 1 108 ? 7.628 -4.596 14.181 1.00 86.38 108 HIS A O 1
ATOM 854 N N . ALA A 1 109 ? 7.390 -4.571 11.958 1.00 86.69 109 ALA A N 1
ATOM 855 C CA . ALA A 1 109 ? 6.247 -3.662 11.962 1.00 86.69 109 ALA A CA 1
ATOM 856 C C . ALA A 1 109 ? 5.001 -4.312 12.590 1.00 86.69 109 ALA A C 1
ATOM 858 O O . ALA A 1 109 ? 4.267 -3.658 13.335 1.00 86.69 109 ALA A O 1
ATOM 859 N N . ARG A 1 110 ? 4.790 -5.616 12.367 1.00 87.38 110 ARG A N 1
ATOM 860 C CA . ARG A 1 110 ? 3.733 -6.401 13.028 1.00 87.38 110 ARG A CA 1
ATOM 861 C C . ARG A 1 110 ? 3.962 -6.496 14.531 1.00 87.38 110 ARG A C 1
ATOM 863 O O . ARG A 1 110 ? 3.042 -6.228 15.302 1.00 87.38 110 ARG A O 1
ATOM 870 N N . ALA A 1 111 ? 5.193 -6.786 14.955 1.00 88.12 111 ALA A N 1
ATOM 871 C CA . ALA A 1 111 ? 5.555 -6.866 16.372 1.00 88.12 111 ALA A CA 1
ATOM 872 C C . ALA A 1 111 ? 5.342 -5.537 17.115 1.00 88.12 111 ALA A C 1
ATOM 874 O O . ALA A 1 111 ? 4.942 -5.521 18.277 1.00 88.12 111 ALA A O 1
ATOM 875 N N . THR A 1 112 ? 5.566 -4.412 16.436 1.00 83.88 112 THR A N 1
ATOM 876 C CA . THR A 1 112 ? 5.396 -3.066 17.006 1.00 83.88 112 THR A CA 1
ATOM 877 C C . THR A 1 112 ? 4.011 -2.453 16.749 1.00 83.88 112 THR A C 1
ATOM 879 O O . THR A 1 112 ? 3.776 -1.301 17.124 1.00 83.88 112 THR A O 1
ATOM 882 N N . GLN A 1 113 ? 3.087 -3.223 16.154 1.00 83.88 113 GLN A N 1
ATOM 883 C CA . GLN A 1 113 ? 1.725 -2.814 15.782 1.00 83.88 113 GLN A CA 1
ATOM 884 C C . GLN A 1 113 ? 1.681 -1.541 14.916 1.00 83.88 113 GLN A C 1
ATOM 886 O O . GLN A 1 113 ? 0.783 -0.709 15.059 1.00 83.88 113 GLN A O 1
ATOM 891 N N . CYS A 1 114 ? 2.654 -1.369 14.018 1.00 84.81 114 CYS A N 1
ATOM 892 C CA . CYS A 1 114 ? 2.719 -0.255 13.068 1.00 84.81 114 CYS A CA 1
ATOM 893 C C . CYS A 1 114 ? 2.629 -0.702 11.598 1.00 84.81 114 CYS A C 1
ATOM 895 O O . CYS A 1 114 ? 2.942 0.085 10.710 1.00 84.81 114 CYS A O 1
ATOM 897 N N . GLU A 1 115 ? 2.174 -1.933 11.328 1.00 85.50 115 GLU A N 1
ATOM 898 C CA . GLU A 1 115 ? 2.042 -2.508 9.974 1.00 85.50 115 GLU A CA 1
ATOM 899 C C . GLU A 1 115 ? 1.285 -1.587 9.009 1.00 85.50 115 GLU A C 1
ATOM 901 O O . GLU A 1 115 ? 1.736 -1.356 7.894 1.00 85.50 115 GLU A O 1
ATOM 906 N N . GLN A 1 116 ? 0.181 -0.985 9.456 1.00 84.88 116 GLN A N 1
ATOM 907 C CA . GLN A 1 116 ? -0.630 -0.126 8.595 1.00 84.88 116 GLN A CA 1
ATOM 908 C C . GLN A 1 116 ? 0.081 1.174 8.206 1.00 84.88 116 GLN A C 1
ATOM 910 O O . GLN A 1 116 ? -0.008 1.606 7.062 1.00 84.88 116 GLN A O 1
ATOM 915 N N . ALA A 1 117 ? 0.774 1.800 9.160 1.00 85.25 117 ALA A N 1
ATOM 916 C CA . ALA A 1 117 ? 1.548 3.009 8.902 1.00 85.25 117 ALA A CA 1
ATOM 917 C C . ALA A 1 117 ? 2.769 2.700 8.023 1.00 85.25 117 ALA A C 1
ATOM 919 O O . ALA A 1 117 ? 3.123 3.498 7.160 1.00 85.25 117 ALA A O 1
ATOM 920 N N . PHE A 1 118 ? 3.363 1.518 8.209 1.00 86.94 118 PHE A N 1
ATOM 921 C CA . PHE A 1 118 ? 4.456 1.017 7.385 1.00 86.94 118 PHE A CA 1
ATOM 922 C C . PHE A 1 118 ? 4.018 0.770 5.942 1.00 86.94 118 PHE A C 1
ATOM 924 O O . PHE A 1 118 ? 4.707 1.198 5.028 1.00 86.94 118 PHE A O 1
ATOM 931 N N . GLU A 1 119 ? 2.852 0.164 5.724 1.00 87.44 119 GLU A N 1
ATOM 932 C CA . GLU A 1 119 ? 2.293 -0.046 4.386 1.00 87.44 119 GLU A CA 1
ATOM 933 C C . GLU A 1 119 ? 2.050 1.282 3.650 1.00 87.44 119 GLU A C 1
ATOM 935 O O . GLU A 1 119 ? 2.436 1.429 2.493 1.00 87.44 119 GLU A O 1
ATOM 940 N N . VAL A 1 120 ? 1.466 2.278 4.327 1.00 85.31 120 VAL A N 1
ATOM 941 C CA . VAL A 1 120 ? 1.242 3.609 3.737 1.00 85.31 120 VAL A CA 1
ATOM 942 C C . VAL A 1 120 ? 2.567 4.295 3.398 1.00 85.31 120 VAL A C 1
ATOM 944 O O . VAL A 1 120 ? 2.711 4.826 2.300 1.00 85.31 120 VAL A O 1
ATOM 947 N N . GLY A 1 121 ? 3.551 4.253 4.298 1.00 85.38 121 GLY A N 1
ATOM 948 C CA . GLY A 1 121 ? 4.865 4.841 4.033 1.00 85.38 121 GLY A CA 1
ATOM 949 C C . GLY A 1 121 ? 5.656 4.089 2.952 1.00 85.38 121 GLY A C 1
ATOM 950 O O . GLY A 1 121 ? 6.312 4.719 2.127 1.00 85.38 121 GLY A O 1
ATOM 951 N N . MET A 1 122 ? 5.528 2.760 2.867 1.00 85.56 122 MET A N 1
ATOM 952 C CA . MET A 1 122 ? 6.059 1.964 1.752 1.00 85.56 122 MET A CA 1
ATOM 953 C C . MET A 1 122 ? 5.437 2.406 0.427 1.00 85.56 122 MET A C 1
ATOM 955 O O . MET A 1 122 ? 6.149 2.571 -0.559 1.00 85.56 122 MET A O 1
ATOM 959 N N . LEU A 1 123 ? 4.122 2.625 0.396 1.00 85.94 123 LEU A N 1
ATOM 960 C CA . LEU A 1 123 ? 3.407 3.079 -0.797 1.00 85.94 123 LEU A CA 1
ATOM 961 C C . LEU A 1 123 ? 3.855 4.488 -1.220 1.00 85.94 123 LEU A C 1
ATOM 963 O O . LEU A 1 123 ? 3.960 4.774 -2.409 1.00 85.94 123 LEU A O 1
ATOM 967 N N . GLU A 1 124 ? 4.136 5.375 -0.264 1.00 84.88 124 GLU A N 1
ATOM 968 C CA . GLU A 1 124 ? 4.740 6.690 -0.518 1.00 84.88 124 GLU A CA 1
ATOM 969 C C . GLU A 1 124 ? 6.160 6.568 -1.080 1.00 84.88 124 GLU A C 1
ATOM 971 O O . GLU A 1 124 ? 6.487 7.231 -2.063 1.00 84.88 124 GLU A O 1
ATOM 976 N N . TYR A 1 125 ? 6.969 5.662 -0.536 1.00 82.94 125 TYR A N 1
ATOM 977 C CA . TYR A 1 125 ? 8.321 5.403 -1.024 1.00 82.94 125 TYR A CA 1
ATOM 978 C C . TYR A 1 125 ? 8.334 4.827 -2.451 1.00 82.94 125 TYR A C 1
ATOM 980 O O . TYR A 1 125 ? 9.120 5.264 -3.290 1.00 82.94 125 TYR A O 1
ATOM 988 N N . CYS A 1 126 ? 7.413 3.911 -2.764 1.00 83.38 126 CYS A N 1
ATOM 989 C CA . CYS A 1 126 ? 7.296 3.278 -4.085 1.00 83.38 126 CYS A CA 1
ATOM 990 C C . CYS A 1 126 ? 6.816 4.237 -5.193 1.00 83.38 126 CYS A C 1
ATOM 992 O O . CYS A 1 126 ? 6.870 3.901 -6.375 1.00 83.38 126 CYS A O 1
ATOM 994 N N . GLN A 1 127 ? 6.344 5.439 -4.845 1.00 84.12 127 GLN A N 1
ATOM 995 C CA . GLN A 1 127 ? 6.016 6.464 -5.842 1.00 84.12 127 GLN A CA 1
ATOM 996 C C . GLN A 1 127 ? 7.264 7.093 -6.475 1.00 84.12 127 GLN A C 1
ATOM 998 O O . GLN A 1 127 ? 7.143 7.726 -7.525 1.00 84.12 127 GLN A O 1
ATOM 1003 N N . ALA A 1 128 ? 8.444 6.935 -5.867 1.00 80.88 128 ALA A N 1
ATOM 1004 C CA . ALA A 1 128 ? 9.694 7.409 -6.441 1.00 80.88 128 ALA A CA 1
ATOM 1005 C C . ALA A 1 128 ? 10.057 6.602 -7.700 1.00 80.88 128 ALA A C 1
ATOM 1007 O O . ALA A 1 128 ? 10.131 5.375 -7.671 1.00 80.88 128 ALA A O 1
ATOM 1008 N N . ASP A 1 129 ? 10.306 7.307 -8.803 1.00 69.88 129 ASP A N 1
ATOM 1009 C CA . ASP A 1 129 ? 10.687 6.720 -10.092 1.00 69.88 129 ASP A CA 1
ATOM 1010 C C . ASP A 1 129 ? 12.192 6.399 -10.096 1.00 69.88 129 ASP A C 1
ATOM 1012 O O . ASP A 1 129 ? 13.014 7.148 -10.626 1.00 69.88 129 ASP A O 1
ATOM 1016 N N . ALA A 1 130 ? 12.571 5.331 -9.392 1.00 74.56 130 ALA A N 1
ATOM 1017 C CA . ALA A 1 130 ? 13.942 4.833 -9.344 1.00 74.56 130 ALA A CA 1
ATOM 1018 C C . ALA A 1 130 ? 13.986 3.319 -9.632 1.00 74.56 130 ALA A C 1
ATOM 1020 O O . ALA A 1 130 ? 13.126 2.574 -9.153 1.00 74.56 130 ALA A O 1
ATOM 1021 N N . PRO A 1 131 ? 14.995 2.827 -10.378 1.00 67.38 131 PRO A N 1
ATOM 1022 C CA . PRO A 1 131 ? 15.075 1.419 -10.773 1.00 67.38 131 PRO A CA 1
ATOM 1023 C C . PRO A 1 131 ? 15.239 0.479 -9.570 1.00 67.38 131 PRO A C 1
ATOM 1025 O O . PRO A 1 131 ? 1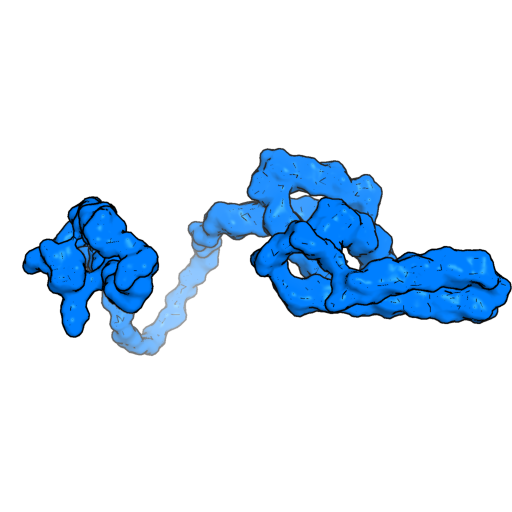4.563 -0.545 -9.510 1.00 67.38 131 PRO A O 1
ATOM 1028 N N . ASP A 1 132 ? 16.029 0.869 -8.565 1.00 72.62 132 ASP A N 1
ATOM 1029 C CA . ASP A 1 132 ? 16.201 0.108 -7.315 1.00 72.62 132 ASP A CA 1
ATOM 1030 C C . ASP A 1 132 ? 14.894 0.009 -6.508 1.00 72.62 132 ASP A C 1
ATOM 1032 O O . ASP A 1 132 ? 14.654 -0.955 -5.778 1.00 72.62 132 ASP A O 1
ATOM 1036 N N . VAL A 1 133 ? 14.017 1.007 -6.656 1.00 77.75 133 VAL A N 1
ATOM 1037 C CA . VAL A 1 133 ? 12.699 1.035 -6.015 1.00 77.75 133 VAL A CA 1
ATOM 1038 C C . VAL A 1 133 ? 11.725 0.117 -6.752 1.00 77.75 133 VAL A C 1
ATOM 1040 O O . VAL A 1 133 ? 10.799 -0.387 -6.127 1.00 77.75 133 VAL A O 1
ATOM 1043 N N . CYS A 1 134 ? 11.938 -0.188 -8.035 1.00 76.38 134 CYS A N 1
ATOM 1044 C CA . CYS A 1 134 ? 11.045 -1.065 -8.798 1.00 76.38 134 CYS A CA 1
ATOM 1045 C C . CYS A 1 134 ? 11.110 -2.520 -8.316 1.00 76.38 134 CYS A C 1
ATOM 1047 O O . CYS A 1 134 ? 10.061 -3.097 -8.052 1.00 76.38 134 CYS A O 1
ATOM 1049 N N . GLU A 1 135 ? 12.304 -3.080 -8.090 1.00 80.06 135 GLU A N 1
ATOM 1050 C CA . GLU A 1 135 ? 12.439 -4.436 -7.519 1.00 80.06 135 GLU A CA 1
ATOM 1051 C C . GLU A 1 135 ? 11.822 -4.524 -6.115 1.00 80.06 135 GLU A C 1
ATOM 1053 O O . GLU A 1 135 ? 11.160 -5.499 -5.753 1.00 80.06 135 GLU A O 1
ATOM 1058 N N . LEU A 1 136 ? 12.003 -3.471 -5.312 1.00 83.50 136 LEU A N 1
ATOM 1059 C CA . LEU A 1 136 ? 11.359 -3.354 -4.008 1.00 83.50 136 LEU A CA 1
ATOM 1060 C C . LEU A 1 136 ? 9.831 -3.301 -4.137 1.00 83.50 136 LEU A C 1
ATOM 1062 O O . LEU A 1 136 ? 9.127 -3.923 -3.343 1.00 83.50 136 LEU A O 1
ATOM 1066 N N . THR A 1 137 ? 9.328 -2.555 -5.117 1.00 83.12 137 THR A N 1
ATOM 1067 C CA . THR A 1 137 ? 7.900 -2.349 -5.358 1.00 83.12 137 THR A CA 1
ATOM 1068 C C . THR A 1 137 ? 7.231 -3.632 -5.834 1.00 83.12 137 THR A C 1
ATOM 1070 O O . THR A 1 137 ? 6.178 -3.975 -5.310 1.00 83.12 137 THR A O 1
ATOM 1073 N N . GLU A 1 138 ? 7.842 -4.377 -6.759 1.00 81.62 138 GLU A N 1
ATOM 1074 C CA . GLU A 1 138 ? 7.366 -5.701 -7.193 1.00 81.62 138 GLU A CA 1
ATOM 1075 C C . GLU A 1 138 ? 7.210 -6.627 -5.979 1.00 81.62 138 GLU A C 1
ATOM 1077 O O . GLU A 1 138 ? 6.138 -7.190 -5.741 1.00 81.62 138 GLU A O 1
ATOM 1082 N N . ARG A 1 139 ? 8.240 -6.679 -5.124 1.00 83.75 139 ARG A N 1
ATOM 1083 C CA . ARG A 1 139 ? 8.202 -7.484 -3.903 1.00 83.75 139 ARG A CA 1
ATOM 1084 C C . ARG A 1 139 ? 7.149 -6.999 -2.899 1.00 83.75 139 ARG A C 1
ATOM 1086 O O . ARG A 1 139 ? 6.484 -7.814 -2.261 1.00 83.75 139 ARG A O 1
ATOM 1093 N N . ALA A 1 140 ? 6.974 -5.688 -2.754 1.00 85.06 140 ALA A N 1
ATOM 1094 C CA . ALA A 1 140 ? 5.954 -5.102 -1.888 1.00 85.06 140 ALA A CA 1
ATOM 1095 C C . ALA A 1 140 ? 4.534 -5.400 -2.390 1.00 85.06 140 ALA A C 1
ATOM 1097 O O . ALA A 1 140 ? 3.670 -5.749 -1.588 1.00 85.06 140 ALA A O 1
ATOM 1098 N N . VAL A 1 141 ? 4.297 -5.334 -3.701 1.00 84.00 141 VAL A N 1
ATOM 1099 C CA . VAL A 1 141 ? 3.001 -5.658 -4.312 1.00 84.00 141 VAL A CA 1
ATOM 1100 C C . VAL A 1 141 ? 2.602 -7.104 -4.016 1.00 84.00 141 VAL A C 1
ATOM 1102 O O . VAL A 1 141 ? 1.456 -7.349 -3.638 1.00 84.00 141 VAL A O 1
ATOM 1105 N N . GLU A 1 142 ? 3.537 -8.053 -4.105 1.00 83.06 142 GLU A N 1
ATOM 1106 C CA . GLU A 1 142 ? 3.288 -9.448 -3.722 1.00 83.06 142 GLU A CA 1
ATOM 1107 C C . GLU A 1 142 ? 2.977 -9.604 -2.228 1.00 83.06 142 GLU A C 1
ATOM 1109 O O . GLU A 1 142 ? 2.040 -10.311 -1.855 1.00 83.06 142 GLU A O 1
ATOM 1114 N N . LEU A 1 143 ? 3.753 -8.953 -1.359 1.00 82.94 143 LEU A N 1
ATOM 1115 C CA . LEU A 1 143 ? 3.637 -9.131 0.089 1.00 82.94 143 LEU A CA 1
ATOM 1116 C C . LEU A 1 143 ? 2.393 -8.477 0.681 1.00 82.94 143 LEU A C 1
ATOM 1118 O O . LEU A 1 143 ? 1.693 -9.093 1.484 1.00 82.94 143 LEU A O 1
ATOM 1122 N N . PHE A 1 144 ? 2.104 -7.245 0.274 1.00 81.94 144 PHE A N 1
ATOM 1123 C CA . PHE A 1 144 ? 0.935 -6.502 0.735 1.00 81.94 144 PHE A CA 1
ATOM 1124 C C . PHE A 1 144 ? -0.318 -6.795 -0.090 1.00 81.94 144 PHE A C 1
ATOM 1126 O O . PHE A 1 144 ? -1.383 -6.253 0.201 1.00 81.94 144 PHE A O 1
ATOM 1133 N N . GLN A 1 145 ? -0.208 -7.655 -1.110 1.00 80.94 145 GLN A N 1
ATOM 1134 C CA . GLN A 1 145 ? -1.308 -7.986 -2.015 1.00 80.94 145 GLN A CA 1
ATOM 1135 C C . GLN A 1 145 ? -1.930 -6.721 -2.634 1.00 80.94 145 GLN A C 1
ATOM 1137 O O . GLN A 1 145 ? -3.144 -6.646 -2.849 1.00 80.94 145 GLN A O 1
ATOM 1142 N N . TRP A 1 146 ? -1.107 -5.705 -2.916 1.00 82.25 146 TRP A N 1
ATOM 1143 C CA . TRP A 1 146 ? -1.560 -4.508 -3.621 1.00 82.25 146 TRP A CA 1
ATOM 1144 C C . TRP A 1 146 ? -2.044 -4.888 -5.020 1.00 82.25 146 TRP A C 1
ATOM 1146 O O . TRP A 1 146 ? -1.556 -5.851 -5.615 1.00 82.25 146 TRP A O 1
ATOM 1156 N N . LEU A 1 147 ? -3.014 -4.136 -5.554 1.00 77.62 147 LEU A N 1
ATOM 1157 C CA . LEU A 1 147 ? -3.558 -4.376 -6.896 1.00 77.62 147 LEU A CA 1
ATOM 1158 C C . LEU A 1 147 ? -4.154 -5.795 -7.018 1.00 77.62 147 LEU A C 1
ATOM 1160 O O . LEU A 1 147 ? -4.002 -6.498 -8.020 1.00 77.62 147 LEU A O 1
ATOM 1164 N N . SER A 1 148 ? -4.780 -6.260 -5.937 1.00 79.38 148 SER A N 1
ATOM 1165 C CA . SER A 1 148 ? -5.465 -7.548 -5.859 1.00 79.38 148 SER A CA 1
ATOM 1166 C C . SER A 1 148 ? -6.834 -7.387 -5.197 1.00 79.38 148 SER A C 1
ATOM 1168 O O . SER A 1 148 ? -7.138 -6.355 -4.598 1.00 79.38 148 SER A O 1
ATOM 1170 N N . ALA A 1 149 ? -7.647 -8.443 -5.245 1.00 70.25 149 ALA A N 1
ATOM 1171 C CA . ALA A 1 149 ? -8.952 -8.484 -4.582 1.00 70.25 149 ALA A CA 1
ATOM 1172 C C . ALA A 1 149 ? -8.881 -8.326 -3.047 1.00 70.25 149 ALA A C 1
ATOM 1174 O O . ALA A 1 149 ? -9.905 -8.092 -2.411 1.00 70.25 149 ALA A O 1
ATOM 1175 N N . TRP A 1 150 ? -7.688 -8.453 -2.459 1.00 75.25 150 TRP A N 1
ATOM 1176 C CA . TRP A 1 150 ? -7.443 -8.364 -1.017 1.00 75.25 150 TRP A CA 1
ATOM 1177 C C . TRP A 1 150 ? -6.797 -7.040 -0.599 1.00 75.25 150 TRP A C 1
ATOM 1179 O O . TRP A 1 150 ? -6.365 -6.897 0.544 1.00 75.25 150 TRP A O 1
ATOM 1189 N N . GLN A 1 151 ? -6.734 -6.067 -1.510 1.00 80.44 151 GLN A N 1
ATOM 1190 C CA . GLN A 1 151 ? -6.202 -4.747 -1.211 1.00 80.44 151 GLN A CA 1
ATOM 1191 C C . GLN A 1 151 ? -7.049 -4.049 -0.137 1.00 80.44 151 GLN A C 1
ATOM 1193 O O . GLN A 1 151 ? -8.282 -4.050 -0.176 1.00 80.44 151 GLN A O 1
ATOM 1198 N N . ARG A 1 152 ? -6.376 -3.401 0.818 1.00 76.31 152 ARG A N 1
ATOM 1199 C CA . ARG A 1 152 ? -7.050 -2.593 1.836 1.00 76.31 152 ARG A CA 1
ATOM 1200 C C . ARG A 1 152 ? -7.824 -1.439 1.206 1.00 76.31 152 ARG A C 1
ATOM 1202 O O . ARG A 1 152 ? -7.324 -0.729 0.338 1.00 76.31 152 ARG A O 1
ATOM 1209 N N . ILE A 1 153 ? -9.027 -1.217 1.722 1.00 74.56 153 ILE A N 1
ATOM 1210 C CA . ILE A 1 153 ? -9.957 -0.190 1.233 1.00 74.56 153 ILE A CA 1
ATOM 1211 C C . ILE A 1 153 ? -9.457 1.224 1.568 1.00 74.56 153 ILE A C 1
ATOM 1213 O O . ILE A 1 153 ? -9.702 2.159 0.814 1.00 74.56 153 ILE A O 1
ATOM 1217 N N . ASP A 1 154 ? -8.702 1.374 2.659 1.00 77.50 154 ASP A N 1
ATOM 1218 C CA . ASP A 1 154 ? -8.183 2.670 3.119 1.00 77.50 154 ASP A CA 1
ATOM 1219 C C . ASP A 1 154 ? -6.929 3.137 2.355 1.00 77.50 154 ASP A C 1
ATOM 1221 O O . ASP A 1 154 ? -6.375 4.198 2.652 1.00 77.50 154 ASP A O 1
ATOM 1225 N N . LEU A 1 155 ? -6.437 2.344 1.396 1.00 79.94 155 LEU A N 1
ATOM 1226 C CA . LEU A 1 155 ? -5.243 2.685 0.629 1.00 79.94 155 LEU A CA 1
ATOM 1227 C C . LEU A 1 155 ? -5.550 3.768 -0.412 1.00 79.94 155 LEU A C 1
ATOM 1229 O O . LEU A 1 155 ? -6.559 3.727 -1.116 1.00 79.94 155 LEU A O 1
ATOM 1233 N N . SER A 1 156 ? -4.639 4.732 -0.554 1.00 81.75 156 SER A N 1
ATOM 1234 C CA . SER A 1 156 ? -4.798 5.815 -1.525 1.00 81.75 156 SER A CA 1
ATOM 1235 C C . SER A 1 156 ? -4.826 5.274 -2.957 1.00 81.75 156 SER A C 1
ATOM 1237 O O . SER A 1 156 ? -3.831 4.753 -3.472 1.00 81.75 156 SER A O 1
ATOM 1239 N N . LEU A 1 157 ? -5.966 5.464 -3.628 1.00 81.69 157 LEU A N 1
ATOM 1240 C CA . LEU A 1 157 ? -6.151 5.091 -5.031 1.00 81.69 157 LEU A CA 1
ATOM 1241 C C . LEU A 1 157 ? -5.129 5.786 -5.943 1.00 81.69 157 LEU A C 1
ATOM 1243 O O . LEU A 1 157 ? -4.576 5.171 -6.845 1.00 81.69 157 LEU A O 1
ATOM 1247 N N . ARG A 1 158 ? -4.821 7.063 -5.678 1.00 85.88 158 ARG A N 1
ATOM 1248 C CA . ARG A 1 158 ? -3.824 7.807 -6.461 1.00 85.88 158 ARG A CA 1
ATOM 1249 C C . ARG A 1 158 ? -2.444 7.169 -6.341 1.00 85.88 158 ARG A C 1
ATOM 1251 O O . ARG A 1 158 ? -1.760 7.007 -7.341 1.00 85.88 158 ARG A O 1
ATOM 1258 N N . ALA A 1 159 ? -2.029 6.833 -5.126 1.00 83.56 159 ALA A N 1
ATOM 1259 C CA . ALA A 1 159 ? -0.690 6.310 -4.898 1.00 83.56 159 ALA A CA 1
ATOM 1260 C C . ALA A 1 159 ? -0.532 4.880 -5.441 1.00 83.56 159 ALA A C 1
ATOM 1262 O O . ALA A 1 159 ? 0.478 4.582 -6.071 1.00 83.56 159 ALA A O 1
ATOM 1263 N N . THR A 1 160 ? -1.559 4.036 -5.307 1.00 84.12 160 THR A N 1
ATOM 1264 C CA . THR A 1 160 ? -1.585 2.701 -5.939 1.00 84.12 160 THR A CA 1
ATOM 1265 C C . THR A 1 160 ? -1.555 2.781 -7.468 1.00 84.12 160 THR A C 1
ATOM 1267 O O . THR A 1 160 ? -0.807 2.040 -8.101 1.00 84.12 160 THR A O 1
ATOM 1270 N N . GLN A 1 161 ? -2.276 3.733 -8.071 1.00 84.56 161 GLN A N 1
ATOM 1271 C CA . GLN A 1 161 ? -2.211 3.999 -9.514 1.00 84.56 161 GLN A CA 1
ATOM 1272 C C . GLN A 1 161 ? -0.830 4.491 -9.964 1.00 84.56 161 GLN A C 1
ATOM 1274 O O . GLN A 1 161 ? -0.342 4.062 -11.006 1.00 84.56 161 GLN A O 1
ATOM 1279 N N . THR A 1 162 ? -0.177 5.371 -9.199 1.00 86.88 162 THR A N 1
ATOM 1280 C CA . THR A 1 162 ? 1.191 5.821 -9.503 1.00 86.88 162 THR A CA 1
ATOM 1281 C C . THR A 1 162 ? 2.170 4.650 -9.491 1.00 86.88 162 THR A C 1
ATOM 1283 O O . THR A 1 162 ? 2.935 4.489 -10.437 1.00 86.88 162 THR A O 1
ATOM 1286 N N . VAL A 1 163 ? 2.102 3.803 -8.462 1.00 85.94 163 VAL A N 1
ATOM 1287 C CA . VAL A 1 163 ? 2.935 2.599 -8.342 1.00 85.94 163 VAL A CA 1
ATOM 1288 C C . VAL A 1 163 ? 2.739 1.665 -9.540 1.00 85.94 163 VAL A C 1
ATOM 1290 O O . VAL A 1 163 ? 3.710 1.248 -10.167 1.00 85.94 163 VAL A O 1
ATOM 1293 N N . LEU A 1 164 ? 1.487 1.399 -9.917 1.00 84.25 164 LEU A N 1
ATOM 1294 C CA . LEU A 1 164 ? 1.154 0.582 -11.083 1.00 84.25 164 LEU A CA 1
ATOM 1295 C C . LEU A 1 164 ? 1.710 1.169 -12.390 1.00 84.25 164 LEU A C 1
ATOM 1297 O O . LEU A 1 164 ? 2.270 0.443 -13.209 1.00 84.25 164 LEU A O 1
ATOM 1301 N N . ASN A 1 165 ? 1.593 2.485 -12.578 1.00 86.00 165 ASN A N 1
ATOM 1302 C CA . ASN A 1 165 ? 2.128 3.164 -13.757 1.00 86.00 165 ASN A CA 1
ATOM 1303 C C . ASN A 1 165 ? 3.659 3.084 -13.824 1.00 86.00 165 ASN A C 1
ATOM 1305 O O . ASN A 1 165 ? 4.203 2.875 -14.908 1.00 86.00 165 ASN A O 1
ATOM 1309 N N . ASN A 1 166 ? 4.347 3.222 -12.689 1.00 85.12 166 ASN A N 1
ATOM 1310 C CA . ASN A 1 166 ? 5.804 3.103 -12.618 1.00 85.12 166 ASN A CA 1
ATOM 1311 C C . ASN A 1 166 ? 6.258 1.678 -12.979 1.00 85.12 166 ASN A C 1
ATOM 1313 O O . ASN A 1 166 ? 7.150 1.512 -13.811 1.00 85.12 166 ASN A O 1
ATOM 1317 N N . LEU A 1 167 ? 5.588 0.649 -12.445 1.00 83.06 167 LEU A N 1
ATOM 1318 C CA . LEU A 1 167 ? 5.857 -0.752 -12.795 1.00 83.06 167 LEU A CA 1
ATOM 1319 C C . LEU A 1 167 ? 5.603 -1.042 -14.284 1.00 83.06 167 LEU A C 1
ATOM 1321 O O . LEU A 1 167 ? 6.431 -1.675 -14.943 1.00 83.06 167 LEU A O 1
ATOM 1325 N N . SER A 1 168 ? 4.498 -0.538 -14.846 1.00 82.56 168 SER A N 1
ATOM 1326 C CA . SER A 1 168 ? 4.202 -0.676 -16.281 1.00 82.56 168 SER A CA 1
ATOM 1327 C C . SER A 1 168 ? 5.280 -0.018 -17.144 1.00 82.56 168 SER A C 1
ATOM 1329 O O . SER A 1 168 ? 5.739 -0.606 -18.116 1.00 82.56 168 SER A O 1
ATOM 1331 N N . ARG A 1 169 ? 5.741 1.186 -16.781 1.00 82.62 169 ARG A N 1
ATOM 1332 C CA . ARG A 1 169 ? 6.814 1.871 -17.519 1.00 82.62 169 ARG A CA 1
ATOM 1333 C C . ARG A 1 169 ? 8.144 1.131 -17.437 1.00 82.62 169 ARG A C 1
ATOM 1335 O O . ARG A 1 169 ? 8.837 1.036 -18.444 1.00 82.62 169 ARG A O 1
ATOM 1342 N N . ASN A 1 170 ? 8.502 0.603 -16.267 1.00 83.44 170 ASN A N 1
ATOM 1343 C CA . ASN A 1 170 ? 9.740 -0.156 -16.096 1.00 83.44 170 ASN A CA 1
ATOM 1344 C C . ASN A 1 170 ? 9.724 -1.439 -16.943 1.00 83.44 170 ASN A C 1
ATOM 1346 O O . ASN A 1 170 ? 10.665 -1.711 -17.686 1.00 83.44 170 ASN A O 1
ATOM 1350 N N . THR A 1 171 ? 8.628 -2.197 -16.894 1.00 79.75 171 THR A N 1
ATOM 1351 C CA . THR A 1 171 ? 8.472 -3.414 -17.705 1.00 79.75 171 THR A CA 1
ATOM 1352 C C . THR A 1 171 ? 8.482 -3.113 -19.205 1.00 79.75 171 THR A C 1
ATOM 1354 O O . THR A 1 171 ? 9.141 -3.828 -19.957 1.00 79.75 171 THR A O 1
ATOM 1357 N N . GLU A 1 172 ? 7.863 -2.014 -19.646 1.00 82.75 172 GLU A N 1
ATOM 1358 C CA . GLU A 1 172 ? 7.958 -1.525 -21.029 1.00 82.75 172 GLU A CA 1
ATOM 1359 C C . GLU A 1 172 ? 9.396 -1.165 -21.436 1.00 82.75 172 GLU A C 1
ATOM 1361 O O . GLU A 1 172 ? 9.824 -1.513 -22.537 1.00 82.75 172 GLU A O 1
ATOM 1366 N N . GLN A 1 173 ? 10.167 -0.514 -20.558 1.00 82.62 173 GLN A N 1
ATOM 1367 C CA . GLN 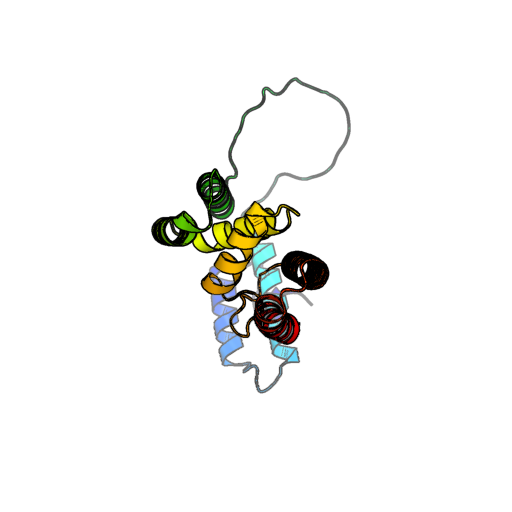A 1 173 ? 11.580 -0.208 -20.808 1.00 82.62 173 GLN A CA 1
ATOM 1368 C C . GLN A 1 173 ? 12.425 -1.482 -20.915 1.00 82.62 173 GLN A C 1
ATOM 1370 O O . GLN A 1 173 ? 13.160 -1.638 -21.890 1.00 82.62 173 GLN A O 1
ATOM 1375 N N . LYS A 1 174 ? 12.263 -2.431 -19.983 1.00 79.56 174 LYS A N 1
ATOM 1376 C CA . LYS A 1 174 ? 12.931 -3.744 -20.029 1.00 79.56 174 LYS A CA 1
ATOM 1377 C C . LYS A 1 174 ? 12.583 -4.508 -21.314 1.00 79.56 174 LYS A C 1
ATOM 1379 O O . LYS A 1 174 ? 13.459 -5.100 -21.940 1.00 79.56 174 LYS A O 1
ATOM 1384 N N . LEU A 1 175 ? 11.320 -4.465 -2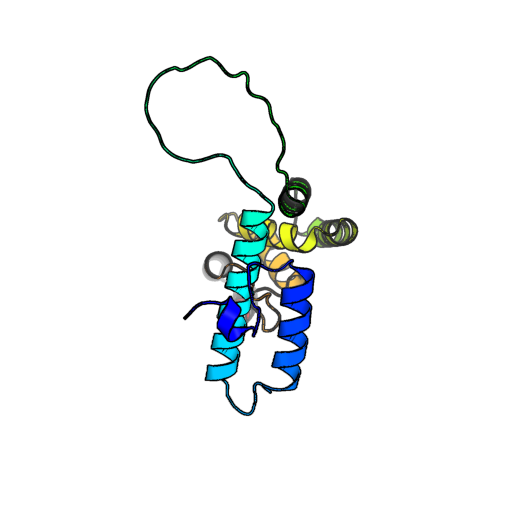1.749 1.00 80.94 175 LEU A N 1
ATOM 1385 C CA . LEU A 1 175 ? 10.870 -5.057 -23.014 1.00 80.94 175 LEU A CA 1
ATOM 1386 C C . LEU A 1 175 ? 11.510 -4.372 -24.230 1.00 80.94 175 LEU A C 1
ATOM 1388 O O . LEU A 1 175 ? 11.959 -5.058 -25.148 1.00 80.94 175 LEU A O 1
ATOM 1392 N N . ALA A 1 176 ? 11.591 -3.039 -24.239 1.00 81.75 176 ALA A N 1
ATOM 1393 C CA . ALA A 1 176 ? 12.240 -2.283 -25.308 1.00 81.75 176 ALA A CA 1
ATOM 1394 C C . ALA A 1 176 ? 13.748 -2.585 -25.398 1.00 81.75 176 ALA A C 1
ATOM 1396 O O . ALA A 1 176 ? 14.285 -2.750 -26.494 1.00 81.75 176 ALA A O 1
ATOM 1397 N N . GLU A 1 177 ? 14.433 -2.726 -24.262 1.00 82.75 177 GLU A N 1
ATOM 1398 C CA . GLU A 1 177 ? 15.837 -3.151 -24.203 1.00 82.75 177 GLU A CA 1
ATOM 1399 C C . GLU A 1 177 ? 16.030 -4.604 -24.670 1.00 82.75 177 GLU A C 1
ATOM 1401 O O . GLU A 1 177 ? 16.966 -4.900 -25.422 1.00 82.75 177 GLU A O 1
ATOM 1406 N N . ALA A 1 178 ? 15.125 -5.514 -24.300 1.00 80.19 178 ALA A N 1
ATOM 1407 C CA . ALA A 1 178 ? 15.135 -6.903 -24.765 1.00 80.19 178 ALA A CA 1
ATOM 1408 C C . ALA A 1 178 ? 14.928 -7.008 -26.291 1.00 80.19 178 ALA A C 1
ATOM 1410 O O . ALA A 1 178 ? 15.617 -7.782 -26.962 1.00 80.19 178 ALA A O 1
ATOM 1411 N N . LEU A 1 179 ? 14.035 -6.185 -26.856 1.00 79.44 179 LEU A N 1
ATOM 1412 C CA . LEU A 1 179 ? 13.845 -6.065 -28.307 1.00 79.44 179 LEU A CA 1
ATOM 1413 C C . LEU A 1 179 ? 15.110 -5.547 -28.999 1.00 79.44 179 LEU A C 1
ATOM 1415 O O . LEU A 1 179 ? 15.551 -6.125 -29.992 1.00 79.44 179 LEU A O 1
ATOM 1419 N N . ASN A 1 180 ? 15.731 -4.501 -28.449 1.00 81.12 180 ASN A N 1
ATOM 1420 C CA . ASN A 1 180 ? 16.960 -3.925 -28.999 1.00 81.12 180 ASN A CA 1
ATOM 1421 C C . ASN A 1 180 ? 18.156 -4.889 -28.926 1.00 81.12 180 ASN A C 1
ATOM 1423 O O . ASN A 1 180 ? 19.031 -4.849 -29.788 1.00 81.12 180 ASN A O 1
ATOM 1427 N N . SER A 1 181 ? 18.184 -5.784 -27.936 1.00 80.31 181 SER A N 1
ATOM 1428 C CA . SER A 1 181 ? 19.214 -6.821 -27.789 1.00 80.31 181 SER A CA 1
ATOM 1429 C C . SER A 1 181 ? 18.915 -8.121 -28.554 1.00 80.31 181 SER A C 1
ATOM 1431 O O . SER A 1 181 ? 19.710 -9.056 -28.486 1.00 80.31 181 SER A O 1
ATOM 1433 N N . SER A 1 182 ? 17.816 -8.188 -29.326 1.00 74.50 182 SER A N 1
ATOM 1434 C CA . SER A 1 182 ? 17.376 -9.379 -30.084 1.00 74.50 182 SER A CA 1
ATOM 1435 C C . SER A 1 182 ? 17.236 -10.654 -29.237 1.00 74.50 182 SER A C 1
ATOM 1437 O O . SER A 1 182 ? 17.368 -11.769 -29.746 1.00 74.50 182 SER A O 1
ATOM 1439 N N . ASN A 1 183 ? 16.948 -10.512 -27.941 1.00 75.12 183 ASN A N 1
ATOM 1440 C CA . ASN A 1 183 ? 16.794 -11.644 -27.035 1.00 75.12 183 ASN A CA 1
ATOM 1441 C C . ASN A 1 183 ? 15.316 -12.062 -26.931 1.00 75.12 183 ASN A C 1
ATOM 1443 O O . ASN A 1 183 ? 14.559 -11.572 -26.091 1.00 75.12 183 ASN A O 1
ATOM 1447 N N . ALA A 1 184 ? 14.903 -12.971 -27.818 1.00 71.56 184 ALA A N 1
ATOM 1448 C CA . ALA A 1 184 ? 13.513 -13.415 -27.949 1.00 71.56 184 ALA A CA 1
ATOM 1449 C C . ALA A 1 184 ? 12.971 -14.161 -26.710 1.00 71.56 184 ALA A C 1
ATOM 1451 O O . ALA A 1 184 ? 11.772 -14.081 -26.421 1.00 71.56 184 ALA A O 1
ATOM 1452 N N . GLU A 1 185 ? 13.834 -14.859 -25.965 1.00 72.56 185 GLU A N 1
ATOM 1453 C CA . GLU A 1 185 ? 13.428 -15.594 -24.759 1.00 72.56 185 GLU A CA 1
ATOM 1454 C C . GLU A 1 185 ? 13.153 -14.644 -23.589 1.00 72.56 185 GLU A C 1
ATOM 1456 O O . GLU A 1 185 ? 12.104 -14.738 -22.949 1.00 72.56 185 GLU A O 1
ATOM 1461 N N . SER A 1 186 ? 14.036 -13.664 -23.362 1.00 70.38 186 SER A N 1
ATOM 1462 C CA . SER A 1 186 ? 13.812 -12.630 -22.345 1.00 70.38 186 SER A CA 1
ATOM 1463 C C . SER A 1 186 ? 12.590 -11.768 -22.663 1.00 70.38 186 SER A C 1
ATOM 1465 O O . SER A 1 186 ? 11.830 -11.438 -21.757 1.00 70.38 186 SER A O 1
ATOM 1467 N N . PHE A 1 187 ? 12.348 -11.464 -23.942 1.00 74.31 187 PHE A N 1
ATOM 1468 C CA . PHE A 1 187 ? 11.151 -10.738 -24.365 1.00 74.31 187 PHE A CA 1
ATOM 1469 C C . PHE A 1 187 ? 9.860 -11.507 -24.053 1.00 74.31 187 PHE A C 1
ATOM 1471 O O . PHE A 1 187 ? 8.938 -10.935 -23.479 1.00 74.31 187 PHE A O 1
ATOM 1478 N N . SER A 1 188 ? 9.796 -12.805 -24.377 1.00 76.38 188 SER A N 1
ATOM 1479 C CA . SER A 1 188 ? 8.591 -13.612 -24.120 1.00 76.38 188 SER A CA 1
ATOM 1480 C C . SER A 1 188 ? 8.280 -13.727 -22.627 1.00 76.38 188 SER A C 1
ATOM 1482 O O . SER A 1 188 ? 7.123 -13.591 -22.239 1.00 76.38 188 SER A O 1
ATOM 1484 N N . SER A 1 189 ? 9.305 -13.912 -21.786 1.00 76.38 189 SER A N 1
ATOM 1485 C CA . SER A 1 189 ? 9.134 -13.984 -20.328 1.00 76.38 189 SER A CA 1
ATOM 1486 C C . SER A 1 189 ? 8.662 -12.656 -19.729 1.00 76.38 189 SER A C 1
ATOM 1488 O O . SER A 1 189 ? 7.767 -12.642 -18.887 1.00 76.38 189 SER A O 1
ATOM 1490 N N . LEU A 1 190 ? 9.238 -11.531 -20.166 1.00 74.75 190 LEU A N 1
ATOM 1491 C CA . LEU A 1 190 ? 8.834 -10.202 -19.696 1.00 74.75 190 LEU A CA 1
ATOM 1492 C C . LEU A 1 190 ? 7.434 -9.819 -20.196 1.00 74.75 190 LEU A C 1
ATOM 1494 O O . LEU A 1 190 ? 6.703 -9.119 -19.502 1.00 74.75 190 LEU A O 1
ATOM 1498 N N . TYR A 1 191 ? 7.039 -10.294 -21.379 1.00 75.12 191 TYR A N 1
ATOM 1499 C CA . TYR A 1 191 ? 5.724 -10.018 -21.951 1.00 75.12 191 TYR A CA 1
ATOM 1500 C C . TYR A 1 191 ? 4.603 -10.714 -21.175 1.00 75.12 191 TYR A C 1
ATOM 1502 O 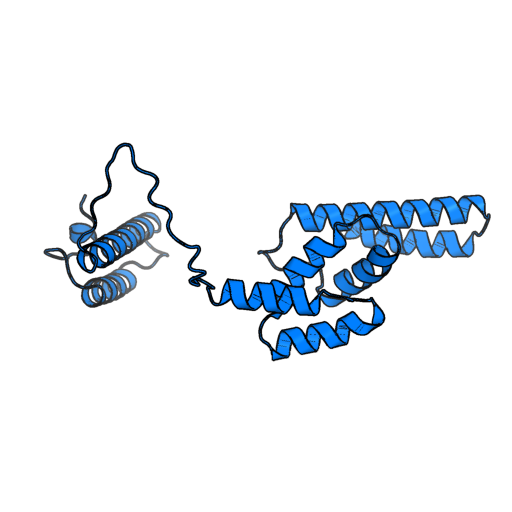O . TYR A 1 191 ? 3.572 -10.100 -20.906 1.00 75.12 191 TYR A O 1
ATOM 1510 N N . THR A 1 192 ? 4.813 -11.967 -20.756 1.00 78.44 192 THR A N 1
ATOM 1511 C CA . THR A 1 192 ? 3.851 -12.665 -19.889 1.00 78.44 192 THR A CA 1
ATOM 1512 C C . THR A 1 192 ? 3.691 -11.976 -18.539 1.00 78.44 192 THR A C 1
ATOM 1514 O O . THR A 1 192 ? 2.576 -11.870 -18.035 1.00 78.44 192 THR A O 1
ATOM 1517 N N . ASP A 1 193 ? 4.783 -11.458 -17.977 1.00 71.00 193 ASP A N 1
ATOM 1518 C CA . ASP A 1 193 ? 4.757 -10.748 -16.697 1.00 71.00 193 ASP A CA 1
ATOM 1519 C C . ASP A 1 193 ? 4.027 -9.398 -16.823 1.00 71.00 193 ASP A C 1
ATOM 1521 O O . ASP A 1 193 ? 3.187 -9.031 -16.000 1.00 71.00 193 ASP A O 1
ATOM 1525 N N . TRP A 1 194 ? 4.248 -8.699 -17.938 1.00 75.88 194 TRP A N 1
ATOM 1526 C CA . TRP A 1 194 ? 3.522 -7.480 -18.281 1.00 75.88 194 TRP A CA 1
ATOM 1527 C C . TRP A 1 194 ? 2.017 -7.712 -18.487 1.00 75.88 194 TRP A C 1
ATOM 1529 O O . TRP A 1 194 ? 1.212 -6.893 -18.040 1.00 75.88 194 TRP A O 1
ATOM 1539 N N . GLU A 1 195 ? 1.599 -8.827 -19.099 1.00 74.31 195 GLU A N 1
ATOM 1540 C CA . GLU A 1 195 ? 0.172 -9.171 -19.190 1.00 74.31 195 GLU A CA 1
ATOM 1541 C C . GLU A 1 195 ? -0.461 -9.400 -17.813 1.00 74.31 195 GLU A C 1
ATOM 1543 O O . GLU A 1 195 ? -1.585 -8.954 -17.577 1.00 74.31 195 GLU A O 1
ATOM 1548 N N . VAL A 1 196 ? 0.254 -10.039 -16.884 1.00 70.75 196 VAL A N 1
ATOM 1549 C CA . VAL A 1 196 ? -0.228 -10.254 -15.510 1.00 70.75 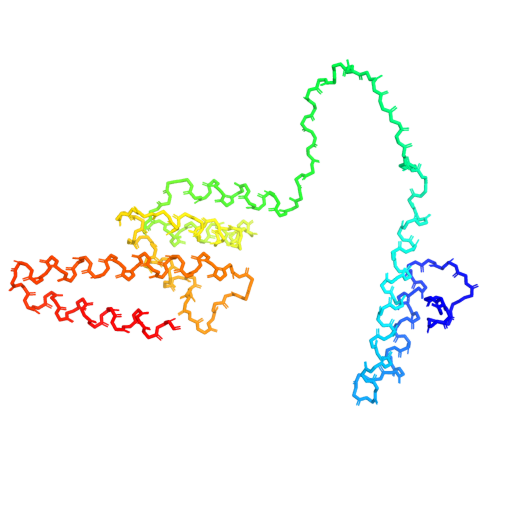196 VAL A CA 1
ATOM 1550 C C . VAL A 1 196 ? -0.377 -8.928 -14.765 1.00 70.75 196 VAL A C 1
ATOM 1552 O O . VAL A 1 196 ? -1.376 -8.720 -14.074 1.00 70.75 196 VAL A O 1
ATOM 1555 N N . ILE A 1 197 ? 0.578 -8.009 -14.926 1.00 70.06 197 ILE A N 1
ATOM 1556 C CA . ILE A 1 197 ? 0.503 -6.663 -14.343 1.00 70.06 197 ILE A CA 1
ATOM 1557 C C . ILE A 1 197 ? -0.664 -5.878 -14.954 1.00 70.06 197 ILE A C 1
ATOM 1559 O O . ILE A 1 197 ? -1.426 -5.240 -14.228 1.00 70.06 197 ILE A O 1
ATOM 1563 N N . ARG A 1 198 ? -0.865 -5.966 -16.273 1.00 69.94 198 ARG A N 1
ATOM 1564 C CA . ARG A 1 198 ? -1.990 -5.328 -16.969 1.00 69.94 198 ARG A CA 1
ATOM 1565 C C . ARG A 1 198 ? -3.342 -5.899 -16.539 1.00 69.94 198 ARG A C 1
ATOM 1567 O O . ARG A 1 198 ? -4.293 -5.140 -16.418 1.00 69.94 198 ARG A O 1
ATOM 1574 N N . ALA A 1 199 ? -3.445 -7.200 -16.276 1.00 69.44 199 ALA A N 1
ATOM 1575 C CA . ALA A 1 199 ? -4.683 -7.825 -15.803 1.00 69.44 199 ALA A CA 1
ATOM 1576 C C . ALA A 1 199 ? -5.113 -7.359 -14.397 1.00 69.44 199 ALA A C 1
ATOM 1578 O O . ALA A 1 199 ? -6.228 -7.652 -13.968 1.00 69.44 199 ALA A O 1
ATOM 1579 N N . LYS A 1 200 ? -4.232 -6.656 -13.673 1.00 64.94 200 LYS A N 1
ATOM 1580 C CA . LYS A 1 200 ? -4.511 -6.043 -12.368 1.00 64.94 200 LYS A CA 1
ATOM 1581 C C . LYS A 1 200 ? -5.011 -4.586 -12.460 1.00 64.94 200 LYS A C 1
ATOM 1583 O O . LYS A 1 200 ? -5.304 -4.015 -11.410 1.00 64.94 200 LYS A O 1
ATOM 1588 N N . GLN A 1 201 ? -5.085 -3.989 -13.661 1.00 57.31 201 GLN A N 1
ATOM 1589 C CA . GLN A 1 201 ? -5.761 -2.701 -13.932 1.00 57.31 201 GLN A CA 1
ATOM 1590 C C . GLN A 1 201 ? -7.277 -2.872 -14.036 1.00 57.31 201 GLN A C 1
ATOM 1592 O O . GLN A 1 201 ? -7.983 -1.969 -13.535 1.00 57.31 201 GLN A O 1
#

Foldseek 3Di:
DALCVLLVHDDLDALVSLVVSLVVVCVVDPCVPDVPSNVSNVVSSVVSVVVNVVVVPDDDDDDDDDDDPDPDDDDPDDPCDPLNVLLVVLVVLVVPDALVCPVVSCVVSVVVVSNVSNLQVLLVQLLDLDPRSLSSLVSSCVVQVQLHPPHDPPHDPVSSVSNLVSNLVVLVVQLVVCVVVVPPVSNVVSVVVSVVSVVSD